Protein AF-A0A399YXQ9-F1 (afdb_monomer_lite)

Sequence (194 aa):
MLLLAIVGVSCTSTPASETRSNGEGDVLAITLITPEGHTNPGPAGQSAYPIEEIMPTEYPEITVVAPSGEIDLAQLTPLPPGTAEREMPEPGRPGASESVELGRLIRAIATDLSAITGLTPDEIAFVSATPVVWPDGGLGCPPAGTSYVELQVEGLLVKMAANNQTYTYHTEGMSRFVNCRDGQPVSSGSVPVP

Foldseek 3Di:
DDDDDDDDDDDDDDDDDDDPPPDDDPPPPPPPPDPPDPPDDDPDDDPDDPPVVVDPPDDPPDDDPDDPDDDPPVVVDPDPDPDPPPPDPPPPDPCPVVVVLVVLLLVVVLVFVCVVPVDDSVQKAWDDKDKDWAQFPCLQQNAPPDDTDRDIAIDIFTWMDHPNDIWTWGDRHSFKIFTDDPSHGPDIDTRDDD

Secondary structure (DSSP, 8-state):
-----------------------------------------PPP-PPPP-GGGGS-S---------------GGGGSPPPP------PPPTT-TTHHHHHHHHHHHHHHHHHHHHHH---GGG-EEEEEEEEEESSTTTT-PPTT-------EEEEEEEEEETTEEEEEEEETTTEEEEEETTEEEEEEEPPP-

Structure (mmCIF, N/CA/C/O backbone):
data_AF-A0A399YXQ9-F1
#
_entry.id   AF-A0A399YXQ9-F1
#
loop_
_atom_site.group_PDB
_atom_site.id
_atom_site.type_symbol
_atom_site.label_atom_id
_atom_site.label_alt_id
_atom_site.label_comp_id
_atom_site.label_asym_id
_atom_site.label_entity_id
_atom_site.label_seq_id
_atom_site.pdbx_PDB_ins_code
_atom_site.Cartn_x
_atom_site.Cartn_y
_atom_site.Cartn_z
_atom_site.occupancy
_atom_site.B_iso_or_equiv
_atom_site.auth_seq_id
_atom_site.auth_comp_id
_atom_site.auth_asym_id
_atom_site.auth_atom_id
_atom_site.pdbx_PDB_model_num
ATOM 1 N N . MET A 1 1 ? -19.118 -1.028 -54.830 1.00 37.44 1 MET A N 1
ATOM 2 C CA . MET A 1 1 ? -18.555 -0.901 -56.193 1.00 37.44 1 MET A CA 1
ATOM 3 C C . MET A 1 1 ? -17.559 0.246 -56.148 1.00 37.44 1 MET A C 1
ATOM 5 O O . MET A 1 1 ? -17.976 1.351 -55.855 1.00 37.44 1 MET A O 1
ATOM 9 N N . LEU A 1 2 ? -16.265 -0.084 -56.054 1.00 36.97 2 LEU A N 1
ATOM 10 C CA . LEU A 1 2 ? -15.276 0.095 -57.137 1.00 36.97 2 LEU A CA 1
ATOM 11 C C . LEU A 1 2 ? -14.890 1.591 -57.246 1.00 36.97 2 LEU A C 1
ATOM 13 O O . LEU A 1 2 ? -15.728 2.399 -57.604 1.00 36.97 2 LEU A O 1
ATOM 17 N N . LEU A 1 3 ? -13.691 2.040 -56.873 1.00 41.06 3 LEU A N 1
ATOM 18 C CA . LEU A 1 3 ? -12.410 1.611 -57.428 1.00 41.06 3 LEU A CA 1
ATOM 19 C C . LEU A 1 3 ? -11.254 1.661 -56.416 1.00 41.06 3 LEU A C 1
ATOM 21 O O . LEU A 1 3 ? -11.109 2.589 -55.626 1.00 41.06 3 LEU A O 1
ATOM 25 N N . LEU A 1 4 ? -10.400 0.653 -56.564 1.00 41.53 4 LEU A N 1
ATOM 26 C CA . LEU A 1 4 ? -9.039 0.527 -56.071 1.00 41.53 4 LEU A CA 1
ATOM 27 C C . LEU A 1 4 ? -8.113 1.376 -56.968 1.00 41.53 4 LEU A C 1
ATOM 29 O O . LEU A 1 4 ? -8.169 1.231 -58.189 1.00 41.53 4 LEU A O 1
ATOM 33 N N . ALA A 1 5 ? -7.245 2.208 -56.392 1.00 48.44 5 ALA A N 1
ATOM 34 C CA . ALA A 1 5 ? -6.099 2.787 -57.095 1.00 48.44 5 ALA A CA 1
ATOM 35 C C . ALA A 1 5 ? -4.868 2.696 -56.188 1.00 48.44 5 ALA A C 1
ATOM 37 O O . ALA A 1 5 ? -4.677 3.483 -55.265 1.00 48.44 5 ALA A O 1
ATOM 38 N N . ILE A 1 6 ? -4.070 1.665 -56.447 1.00 49.12 6 ILE A N 1
ATOM 39 C CA . ILE A 1 6 ? -2.754 1.436 -55.865 1.00 49.12 6 ILE A CA 1
ATOM 40 C C . ILE A 1 6 ? -1.787 2.272 -56.706 1.00 49.12 6 ILE A C 1
ATOM 42 O O . ILE A 1 6 ? -1.595 1.977 -57.884 1.00 49.12 6 ILE A O 1
ATOM 46 N N . VAL A 1 7 ? -1.193 3.313 -56.126 1.00 49.88 7 VAL A N 1
ATOM 47 C CA . VAL A 1 7 ? -0.010 3.968 -56.694 1.00 49.88 7 VAL A CA 1
ATOM 48 C C . VAL A 1 7 ? 1.110 3.780 -55.688 1.00 49.88 7 VAL A C 1
ATOM 50 O O . VAL A 1 7 ? 1.141 4.414 -54.636 1.00 49.88 7 VAL A O 1
ATOM 53 N N . GLY A 1 8 ? 1.992 2.834 -56.002 1.00 43.91 8 GLY A N 1
ATOM 54 C CA . GLY A 1 8 ? 3.257 2.671 -55.311 1.00 43.91 8 GLY A CA 1
ATOM 55 C C . GLY A 1 8 ? 4.152 3.873 -55.587 1.00 43.91 8 GLY A C 1
ATOM 56 O O . GLY A 1 8 ? 4.341 4.261 -56.738 1.00 43.91 8 GLY A O 1
ATOM 57 N N . VAL A 1 9 ? 4.719 4.438 -54.528 1.00 50.25 9 VAL A N 1
ATOM 58 C CA . VAL A 1 9 ? 5.891 5.304 -54.623 1.00 50.25 9 VAL A CA 1
ATOM 59 C C . VAL A 1 9 ? 7.017 4.561 -53.925 1.00 50.25 9 VAL A C 1
ATOM 61 O O . VAL A 1 9 ? 7.047 4.420 -52.704 1.00 50.25 9 VAL A O 1
ATOM 64 N N . SER A 1 10 ? 7.880 3.986 -54.753 1.00 42.53 10 SER A N 1
ATOM 65 C CA . SER A 1 10 ? 9.129 3.358 -54.358 1.00 42.53 10 SER A CA 1
ATOM 66 C C . SER A 1 10 ? 10.129 4.398 -53.846 1.00 42.53 10 SER A C 1
ATOM 68 O O . SER A 1 10 ? 10.092 5.568 -54.218 1.00 42.53 10 SER A O 1
ATOM 70 N N . CYS A 1 11 ? 11.019 3.912 -52.986 1.00 41.66 11 CYS A N 1
ATOM 71 C CA . CYS A 1 11 ? 12.124 4.574 -52.309 1.00 41.66 11 CYS A CA 1
ATOM 72 C C . CYS A 1 11 ? 12.863 5.653 -53.116 1.00 41.66 11 CYS A C 1
ATOM 74 O O . CYS A 1 11 ? 13.330 5.392 -54.221 1.00 41.66 11 CYS A O 1
ATOM 76 N N . THR A 1 12 ? 13.165 6.776 -52.464 1.00 42.00 12 THR A N 1
ATOM 77 C CA . THR A 1 12 ? 14.423 7.499 -52.692 1.00 42.00 12 THR A CA 1
ATOM 78 C C . THR A 1 12 ? 15.036 7.849 -51.341 1.00 42.00 12 THR A C 1
ATOM 80 O O . THR A 1 12 ? 14.794 8.912 -50.775 1.00 42.00 12 THR A O 1
ATOM 83 N N . SER A 1 13 ? 15.805 6.907 -50.797 1.00 42.34 13 SER A N 1
ATOM 84 C CA . SER A 1 13 ? 16.838 7.192 -49.806 1.00 42.34 13 SER A CA 1
ATOM 85 C C . SER A 1 13 ? 17.859 8.125 -50.450 1.00 42.34 13 SER A C 1
ATOM 87 O O . SER A 1 13 ? 18.507 7.734 -51.418 1.00 42.34 13 SER A O 1
ATOM 89 N N . THR A 1 14 ? 17.984 9.345 -49.943 1.00 47.25 14 THR A N 1
ATOM 90 C CA . THR A 1 14 ? 19.045 10.284 -50.318 1.00 47.25 14 THR A CA 1
ATOM 91 C C . THR A 1 14 ? 20.387 9.794 -49.760 1.00 47.25 14 THR A C 1
ATOM 93 O O . THR A 1 14 ? 20.494 9.660 -48.541 1.00 47.25 14 THR A O 1
ATOM 96 N N . PRO A 1 15 ? 21.427 9.566 -50.584 1.00 48.62 15 PRO A N 1
ATOM 97 C CA . PRO A 1 15 ? 22.799 9.423 -50.118 1.00 48.62 15 PRO A CA 1
ATOM 98 C C . PRO A 1 15 ? 23.599 10.686 -50.477 1.00 48.62 15 PRO A C 1
ATOM 100 O O . PRO A 1 15 ? 23.861 10.954 -51.646 1.00 48.62 15 PRO A O 1
ATOM 103 N N . ALA A 1 16 ? 23.970 11.477 -49.473 1.00 39.91 16 ALA A N 1
ATOM 104 C CA . ALA A 1 16 ? 24.943 12.570 -49.571 1.00 39.91 16 ALA A CA 1
ATOM 105 C C . ALA A 1 16 ? 25.357 12.932 -48.131 1.00 39.91 16 ALA A C 1
ATOM 107 O O . ALA A 1 16 ? 24.486 13.163 -47.303 1.00 39.91 16 ALA A O 1
ATOM 108 N N . SER A 1 17 ? 26.615 12.947 -47.703 1.00 37.00 17 SER A N 1
ATOM 109 C CA . SER A 1 17 ? 27.880 12.902 -48.422 1.00 37.00 17 SER A CA 1
ATOM 110 C C . SER A 1 17 ? 28.921 12.186 -47.567 1.00 37.00 17 SER A C 1
ATOM 112 O O . SER A 1 17 ? 28.941 12.317 -46.344 1.00 37.00 17 SER A O 1
ATOM 114 N N . GLU A 1 18 ? 29.813 11.467 -48.240 1.00 37.59 18 GLU A N 1
ATOM 115 C CA . GLU A 1 18 ? 31.127 11.110 -47.725 1.00 37.59 18 GLU A CA 1
ATOM 116 C C . GLU A 1 18 ? 31.860 12.358 -47.219 1.00 37.59 18 GLU A C 1
ATOM 118 O O . GLU A 1 18 ? 32.145 13.278 -47.983 1.00 37.59 18 GLU A O 1
ATOM 123 N N . THR A 1 19 ? 32.277 12.323 -45.958 1.00 34.66 19 THR A N 1
ATOM 124 C CA . THR A 1 19 ? 33.559 12.906 -45.571 1.00 34.66 19 THR A CA 1
ATOM 125 C C . THR A 1 19 ? 34.388 11.784 -44.977 1.00 34.66 19 THR A C 1
ATOM 127 O O . THR A 1 19 ? 34.320 11.461 -43.793 1.00 34.66 19 THR A O 1
ATOM 130 N N . ARG A 1 20 ? 35.160 11.142 -45.852 1.00 43.03 20 ARG A N 1
ATOM 131 C CA . ARG A 1 20 ? 36.245 10.239 -45.488 1.00 43.03 20 ARG A CA 1
ATOM 132 C C . ARG A 1 20 ? 37.361 11.088 -44.877 1.00 43.03 20 ARG A C 1
ATOM 134 O O . ARG A 1 20 ? 38.247 11.548 -45.587 1.00 43.03 20 ARG A O 1
ATOM 141 N N . SER A 1 21 ? 37.292 11.338 -43.572 1.00 39.53 21 SER A N 1
ATOM 142 C CA . SER A 1 21 ? 38.431 11.871 -42.826 1.00 39.53 21 SER A CA 1
ATOM 143 C C . SER A 1 21 ? 39.306 10.696 -42.406 1.00 39.53 21 SER A C 1
ATOM 145 O O . SER A 1 21 ? 39.105 10.091 -41.356 1.00 39.53 21 SER A O 1
ATOM 147 N N . ASN A 1 22 ? 40.251 10.333 -43.275 1.00 48.50 22 ASN A N 1
ATOM 148 C CA . ASN A 1 22 ? 41.449 9.624 -42.841 1.00 48.50 22 ASN A CA 1
ATOM 149 C C . ASN A 1 22 ? 42.277 10.632 -42.035 1.00 48.50 22 ASN A C 1
ATOM 151 O O . ASN A 1 22 ? 43.064 11.386 -42.602 1.00 48.50 22 ASN A O 1
ATOM 155 N N . GLY A 1 23 ? 42.028 10.683 -40.733 1.00 43.62 23 GLY A N 1
ATOM 156 C CA . GLY A 1 23 ? 42.832 11.411 -39.767 1.00 43.62 23 GLY A CA 1
ATOM 157 C C . GLY A 1 23 ? 43.304 10.412 -38.733 1.00 43.62 23 GLY A C 1
ATOM 158 O O . GLY A 1 23 ? 42.515 9.994 -37.893 1.00 43.62 23 GLY A O 1
ATOM 159 N N . GLU A 1 24 ? 44.545 9.970 -38.922 1.00 46.78 24 GLU A N 1
ATOM 160 C CA . GLU A 1 24 ? 45.518 9.564 -37.910 1.00 46.78 24 GLU A CA 1
ATOM 161 C C . GLU A 1 24 ? 44.966 9.547 -36.478 1.00 46.78 24 GLU A C 1
ATOM 163 O O . GLU A 1 24 ? 44.510 10.571 -35.969 1.00 46.78 24 GLU A O 1
ATOM 168 N N . GLY A 1 25 ? 45.011 8.379 -35.836 1.00 48.47 25 GLY A N 1
ATOM 169 C CA . GLY A 1 25 ? 44.585 8.211 -34.456 1.00 48.47 25 GLY A CA 1
ATOM 170 C C . GLY A 1 25 ? 45.313 9.182 -33.535 1.00 48.47 25 GLY A C 1
ATOM 171 O O . GLY A 1 25 ? 46.437 8.918 -33.117 1.00 48.47 25 GLY A O 1
ATOM 172 N N . ASP A 1 26 ? 44.641 10.270 -33.179 1.00 52.78 26 ASP A N 1
ATOM 173 C CA . ASP A 1 26 ? 45.034 11.101 -32.055 1.00 52.78 26 ASP A CA 1
ATOM 174 C C . ASP A 1 26 ? 44.499 10.401 -30.807 1.00 52.78 26 ASP A C 1
ATOM 176 O O . ASP A 1 26 ? 43.409 10.657 -30.289 1.00 52.78 26 ASP A O 1
ATOM 180 N N . VAL A 1 27 ? 45.237 9.364 -30.411 1.00 52.41 27 VAL A N 1
ATOM 181 C CA . VAL A 1 27 ? 45.116 8.775 -29.088 1.00 52.41 27 VAL A CA 1
ATOM 182 C C . VAL A 1 27 ? 45.272 9.923 -28.103 1.00 52.41 27 VAL A C 1
ATOM 184 O O . VAL A 1 27 ? 46.349 10.499 -27.977 1.00 52.41 27 VAL A O 1
ATOM 187 N N . LEU A 1 28 ? 44.192 10.271 -27.400 1.00 50.69 28 LEU A N 1
ATOM 188 C CA . LEU A 1 28 ? 44.306 11.050 -26.178 1.00 50.69 28 LEU A CA 1
ATOM 189 C C . LEU A 1 28 ? 45.283 10.279 -25.298 1.00 50.69 28 LEU A C 1
ATOM 191 O O . LEU A 1 28 ? 44.940 9.234 -24.742 1.00 50.69 28 LEU A O 1
ATOM 195 N N . ALA A 1 29 ? 46.527 10.749 -25.251 1.00 48.94 29 ALA A N 1
ATOM 196 C CA . ALA A 1 29 ? 47.528 10.227 -24.355 1.00 48.94 29 ALA A CA 1
ATOM 197 C C . ALA A 1 29 ? 47.002 10.510 -22.951 1.00 48.94 29 ALA A C 1
ATOM 199 O O . ALA A 1 29 ? 47.133 11.613 -22.421 1.00 48.94 29 ALA A O 1
ATOM 200 N N . ILE A 1 30 ? 46.335 9.517 -22.368 1.00 50.19 30 ILE A N 1
ATOM 201 C CA . ILE A 1 30 ? 46.078 9.483 -20.941 1.00 50.19 30 ILE A CA 1
ATOM 202 C C . ILE A 1 30 ? 47.467 9.359 -20.329 1.00 50.19 30 ILE A C 1
ATOM 204 O O . ILE A 1 30 ? 48.026 8.267 -20.228 1.00 50.19 30 ILE A O 1
ATOM 208 N N . THR A 1 31 ? 48.065 10.496 -19.987 1.00 56.19 31 THR A N 1
ATOM 209 C CA . THR A 1 31 ? 49.228 10.521 -19.115 1.00 56.19 31 THR A CA 1
ATOM 210 C C . THR A 1 31 ? 48.792 9.839 -17.830 1.00 56.19 31 THR A C 1
ATOM 212 O O . THR A 1 31 ? 47.956 10.363 -17.094 1.00 56.19 31 THR A O 1
ATOM 215 N N . LEU A 1 32 ? 49.319 8.639 -17.590 1.00 47.12 32 LEU A N 1
ATOM 216 C CA . LEU A 1 32 ? 49.215 7.972 -16.304 1.00 47.12 32 LEU A CA 1
ATOM 217 C C . LEU A 1 32 ? 49.935 8.863 -15.295 1.00 47.12 32 LEU A C 1
ATOM 219 O O . LEU A 1 32 ? 51.157 8.836 -15.175 1.00 47.12 32 LEU A O 1
ATOM 223 N N . ILE A 1 33 ? 49.168 9.703 -14.611 1.00 57.62 33 ILE A N 1
ATOM 224 C CA . ILE A 1 33 ? 49.639 10.405 -13.430 1.00 57.62 33 ILE A CA 1
ATOM 225 C C . ILE A 1 33 ? 49.735 9.324 -12.359 1.00 57.62 33 ILE A C 1
ATOM 227 O O . ILE A 1 33 ? 48.719 8.872 -11.831 1.00 57.62 33 ILE A O 1
ATOM 231 N N . THR A 1 34 ? 50.942 8.836 -12.090 1.00 58.06 34 THR A N 1
ATOM 232 C CA . THR A 1 34 ? 51.189 8.027 -10.900 1.00 58.06 34 THR A CA 1
ATOM 233 C C . THR A 1 34 ? 50.796 8.900 -9.708 1.00 58.06 34 THR A C 1
ATOM 235 O O . THR A 1 34 ? 51.354 9.993 -9.585 1.00 58.06 34 THR A O 1
ATOM 238 N N . PRO A 1 35 ? 49.841 8.505 -8.848 1.00 57.88 35 PRO A N 1
ATOM 239 C CA . PRO A 1 35 ? 49.658 9.224 -7.602 1.00 57.88 35 PRO A CA 1
ATOM 240 C C . PRO A 1 35 ? 50.969 9.077 -6.833 1.00 57.88 35 PRO A C 1
ATOM 242 O O . PRO A 1 35 ? 51.366 7.962 -6.484 1.00 57.88 35 PRO A O 1
ATOM 245 N N . GLU A 1 36 ? 51.682 10.184 -6.632 1.00 58.84 36 GLU A N 1
ATOM 246 C CA . GLU A 1 36 ? 52.813 10.188 -5.717 1.00 58.84 36 GLU A CA 1
ATOM 247 C C . GLU A 1 36 ? 52.275 9.721 -4.366 1.00 58.84 36 GLU A C 1
ATOM 249 O O . GLU A 1 36 ? 51.310 10.275 -3.833 1.00 58.84 36 GLU A O 1
ATOM 254 N N . GLY A 1 37 ? 52.819 8.609 -3.873 1.00 49.47 37 GLY A N 1
ATOM 255 C CA . GLY A 1 37 ? 52.375 8.004 -2.632 1.00 49.47 37 GLY A CA 1
ATOM 256 C C . GLY A 1 37 ? 52.545 9.007 -1.503 1.00 49.47 37 GLY A C 1
ATOM 257 O O . GLY A 1 37 ? 53.655 9.225 -1.025 1.00 49.47 37 GLY A O 1
ATOM 258 N N . HIS A 1 38 ? 51.447 9.611 -1.060 1.00 61.22 38 HIS A N 1
ATOM 259 C CA . HIS A 1 38 ? 51.432 10.360 0.182 1.00 61.22 38 HIS A CA 1
ATOM 260 C C . HIS A 1 38 ? 51.620 9.349 1.311 1.00 61.22 38 HIS A C 1
ATOM 262 O O . HIS A 1 38 ? 50.673 8.705 1.761 1.00 61.22 38 HIS A O 1
ATOM 268 N N . THR A 1 39 ? 52.864 9.163 1.753 1.00 64.75 39 THR A N 1
ATOM 269 C CA . THR A 1 39 ? 53.136 8.440 2.990 1.00 64.75 39 THR A CA 1
ATOM 270 C C . THR A 1 39 ? 52.515 9.250 4.112 1.00 64.75 39 THR A C 1
ATOM 272 O O . THR A 1 39 ? 52.984 10.343 4.423 1.00 64.75 39 THR A O 1
ATOM 275 N N . ASN A 1 40 ? 51.432 8.742 4.685 1.00 60.47 40 ASN A N 1
ATOM 276 C CA . ASN A 1 40 ? 50.846 9.318 5.879 1.00 60.47 40 ASN A CA 1
ATOM 277 C C . ASN A 1 40 ? 51.787 8.964 7.044 1.00 60.47 40 ASN A C 1
ATOM 279 O O . ASN A 1 40 ? 51.927 7.773 7.341 1.00 60.47 40 ASN A O 1
ATOM 283 N N . PRO A 1 41 ? 52.509 9.920 7.657 1.00 61.22 41 PRO A N 1
ATOM 284 C CA . PRO A 1 41 ? 53.354 9.585 8.788 1.00 61.22 41 PRO A CA 1
ATOM 285 C C . PRO A 1 41 ? 52.432 9.160 9.931 1.00 61.22 41 PRO A C 1
ATOM 287 O O . PRO A 1 41 ? 51.621 9.947 10.418 1.00 61.22 41 PRO A O 1
ATOM 290 N N . GLY A 1 42 ? 52.527 7.893 10.339 1.00 56.25 42 GLY A N 1
ATOM 291 C CA . GLY A 1 42 ? 51.887 7.444 11.571 1.00 56.25 42 GLY A CA 1
ATOM 292 C C . GLY A 1 42 ? 52.374 8.308 12.741 1.00 56.25 42 GLY A C 1
ATOM 293 O O . GLY A 1 42 ? 53.523 8.764 12.711 1.00 56.25 42 GLY A O 1
ATOM 294 N N . PRO A 1 43 ? 51.538 8.570 13.760 1.00 60.28 43 PRO A N 1
ATOM 295 C CA . PRO A 1 43 ? 51.982 9.330 14.919 1.00 60.28 43 PRO A CA 1
ATOM 296 C C . PRO A 1 43 ? 53.219 8.649 15.510 1.00 60.28 43 PRO A C 1
ATOM 298 O O . PRO A 1 43 ? 53.220 7.438 15.741 1.00 60.28 43 PRO A O 1
ATOM 301 N N . ALA A 1 44 ? 54.286 9.429 15.706 1.00 58.38 44 ALA A N 1
ATOM 302 C CA . ALA A 1 44 ? 55.507 8.955 16.338 1.00 58.38 44 ALA A CA 1
ATOM 303 C C . ALA A 1 44 ? 55.138 8.291 17.670 1.00 58.38 44 ALA A C 1
ATOM 305 O O . ALA A 1 44 ? 54.471 8.910 18.501 1.00 58.38 44 ALA A O 1
ATOM 306 N N . GLY A 1 45 ? 55.525 7.022 17.831 1.00 52.72 45 GLY A N 1
ATOM 307 C CA . GLY A 1 45 ? 55.239 6.239 19.025 1.00 52.72 45 GLY A CA 1
ATOM 308 C C . GLY A 1 45 ? 55.715 6.988 20.262 1.00 52.72 45 GLY A C 1
ATOM 309 O O . GLY A 1 45 ? 56.915 7.125 20.491 1.00 52.72 45 GLY A O 1
ATOM 310 N N . GLN A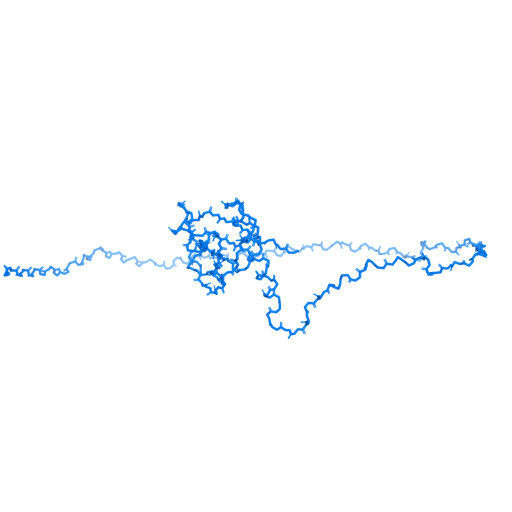 1 46 ? 54.771 7.505 21.041 1.00 57.88 46 GLN A N 1
ATOM 311 C CA . GLN A 1 46 ? 55.075 8.045 22.353 1.00 57.88 46 GLN A CA 1
ATOM 312 C C . GLN A 1 46 ? 55.422 6.852 23.243 1.00 57.88 46 GLN A C 1
ATOM 314 O O . GLN A 1 46 ? 54.631 5.918 23.372 1.00 57.88 46 GLN A O 1
ATOM 319 N N . SER A 1 47 ? 56.641 6.862 23.785 1.00 61.44 47 SER A N 1
ATOM 320 C CA . SER A 1 47 ? 57.132 5.860 24.729 1.00 61.44 47 SER A CA 1
ATOM 321 C C . SER A 1 47 ? 56.107 5.674 25.844 1.00 61.44 47 SER A C 1
ATOM 323 O O . SER A 1 47 ? 55.784 6.632 26.544 1.00 61.44 47 SER A O 1
ATOM 325 N N . ALA A 1 48 ? 55.596 4.454 25.999 1.00 62.41 48 ALA A N 1
ATOM 326 C CA . ALA A 1 48 ? 54.743 4.097 27.120 1.00 62.41 48 ALA A CA 1
ATOM 327 C C . ALA A 1 48 ? 55.482 4.422 28.428 1.00 62.41 48 ALA A C 1
ATOM 329 O O . ALA A 1 48 ? 56.596 3.943 28.647 1.00 62.41 48 ALA A O 1
ATOM 330 N N . TYR A 1 49 ? 54.890 5.263 29.273 1.00 64.50 49 TYR A N 1
ATOM 331 C CA . TYR A 1 49 ? 55.353 5.438 30.647 1.00 64.50 49 TYR A CA 1
ATOM 332 C C . TYR A 1 49 ? 55.241 4.083 31.374 1.00 64.50 49 TYR A C 1
ATOM 334 O O . TYR A 1 49 ? 54.241 3.384 31.170 1.00 64.50 49 TYR A O 1
ATOM 342 N N . PRO A 1 50 ? 56.221 3.669 32.197 1.00 64.62 50 PRO A N 1
ATOM 343 C CA . PRO A 1 50 ? 56.094 2.441 32.971 1.00 64.62 50 PRO A CA 1
ATOM 344 C C . PRO A 1 50 ? 54.944 2.588 33.981 1.00 64.62 50 PRO A C 1
ATOM 346 O O . PRO A 1 50 ? 54.996 3.394 34.904 1.00 64.62 50 PRO A O 1
ATOM 349 N N . ILE A 1 51 ? 53.886 1.795 33.791 1.00 60.25 51 ILE A N 1
ATOM 350 C CA . ILE A 1 51 ? 52.650 1.801 34.603 1.00 60.25 51 ILE A CA 1
ATOM 351 C C . ILE A 1 51 ? 52.920 1.336 36.052 1.00 60.25 51 ILE A C 1
ATOM 353 O O . ILE A 1 51 ? 52.089 1.505 36.939 1.00 60.25 51 ILE A O 1
ATOM 357 N N . GLU A 1 52 ? 54.101 0.774 36.318 1.00 60.66 52 GLU A N 1
ATOM 358 C CA . GLU A 1 52 ? 54.519 0.341 37.654 1.00 60.66 52 GLU A CA 1
ATOM 359 C C . GLU A 1 52 ? 54.767 1.518 38.617 1.00 60.66 52 GLU A C 1
ATOM 361 O O . GLU A 1 52 ? 54.677 1.333 39.826 1.00 60.66 52 GLU A O 1
ATOM 366 N N . GLU A 1 53 ? 55.006 2.736 38.112 1.00 59.09 53 GLU A N 1
ATOM 367 C CA . GLU A 1 53 ? 55.342 3.909 38.941 1.00 59.09 53 GLU A CA 1
ATOM 368 C C . GLU A 1 53 ? 54.109 4.688 39.451 1.00 59.09 53 GLU A C 1
ATOM 370 O O . GLU A 1 53 ? 54.233 5.607 40.256 1.00 59.09 53 GLU A O 1
ATOM 375 N N . ILE A 1 54 ? 52.900 4.317 39.011 1.00 65.06 54 ILE A N 1
ATOM 376 C CA . ILE A 1 54 ? 51.643 5.036 39.317 1.00 65.06 54 ILE A CA 1
ATOM 377 C C . ILE A 1 54 ? 50.730 4.290 40.302 1.00 65.06 54 ILE A C 1
ATOM 379 O O . ILE A 1 54 ? 49.655 4.783 40.647 1.00 65.06 54 ILE A O 1
ATOM 383 N N . MET A 1 55 ? 51.138 3.107 40.762 1.00 69.19 55 MET A N 1
ATOM 384 C CA . MET A 1 55 ? 50.360 2.288 41.693 1.00 69.19 55 MET A CA 1
ATOM 385 C C . MET A 1 55 ? 50.687 2.695 43.141 1.00 69.19 55 MET A C 1
ATOM 387 O O . MET A 1 55 ? 51.854 2.626 43.532 1.00 69.19 55 MET A O 1
ATOM 391 N N . PRO A 1 56 ? 49.705 3.082 43.976 1.00 69.69 56 PRO A N 1
ATOM 392 C CA . PRO A 1 56 ? 49.944 3.296 45.399 1.00 69.69 56 PRO A CA 1
ATOM 393 C C . PRO A 1 56 ? 50.413 1.986 46.043 1.00 69.69 56 PRO A C 1
ATOM 395 O O . PRO A 1 56 ? 49.734 0.965 45.947 1.00 69.69 56 PRO A O 1
ATOM 398 N N . THR A 1 57 ? 51.572 2.000 46.702 1.00 67.00 57 THR A N 1
ATOM 399 C CA . THR A 1 57 ? 52.108 0.824 47.411 1.00 67.00 57 THR A CA 1
ATOM 400 C C . THR A 1 57 ? 51.442 0.582 48.765 1.00 67.00 57 THR A C 1
ATOM 402 O O . THR A 1 57 ? 51.710 -0.429 49.406 1.00 67.00 57 THR A O 1
ATOM 405 N N . GLU A 1 58 ? 50.575 1.494 49.206 1.00 71.88 58 GLU A N 1
ATOM 406 C CA . GLU A 1 58 ? 49.927 1.449 50.510 1.00 71.88 58 GLU A CA 1
ATOM 407 C C . GLU A 1 58 ? 48.429 1.725 50.348 1.00 71.88 58 GLU A C 1
ATOM 409 O O . GLU A 1 58 ? 48.019 2.777 49.855 1.00 71.88 58 GLU A O 1
ATOM 414 N N . TYR A 1 59 ? 47.612 0.746 50.733 1.00 73.50 59 TYR A N 1
ATOM 415 C CA . TYR A 1 59 ? 46.160 0.871 50.787 1.00 73.50 59 TYR A CA 1
ATOM 416 C C . TYR A 1 59 ? 45.759 1.033 52.254 1.00 73.50 59 TYR A C 1
ATOM 418 O O . TYR A 1 59 ? 46.236 0.255 53.083 1.00 73.50 59 TYR A O 1
ATOM 426 N N . PRO A 1 60 ? 44.891 1.996 52.612 1.00 73.81 60 PRO A N 1
ATOM 427 C CA . PRO A 1 60 ? 44.386 2.069 53.975 1.00 73.81 60 PRO A CA 1
ATOM 428 C C . PRO A 1 60 ? 43.603 0.788 54.286 1.00 73.81 60 PRO A C 1
ATOM 430 O O . PRO A 1 60 ? 42.746 0.378 53.500 1.00 73.81 60 PRO A O 1
ATOM 433 N N . GLU A 1 61 ? 43.883 0.154 55.426 1.00 70.62 61 GLU A N 1
ATOM 434 C CA . GLU A 1 61 ? 43.091 -0.983 55.897 1.00 70.62 61 GLU A CA 1
ATOM 435 C C . GLU A 1 61 ? 41.657 -0.516 56.176 1.00 70.62 61 GLU A C 1
ATOM 437 O O . GLU A 1 61 ? 41.362 0.134 57.181 1.00 70.62 61 GLU A O 1
ATOM 442 N N . ILE A 1 62 ? 40.742 -0.829 55.258 1.00 68.81 62 ILE A N 1
ATOM 443 C CA . ILE A 1 62 ? 39.316 -0.582 55.453 1.00 68.81 62 ILE A CA 1
ATOM 444 C C . ILE A 1 62 ? 38.798 -1.621 56.447 1.00 68.81 62 ILE A C 1
ATOM 446 O O . ILE A 1 62 ? 38.727 -2.813 56.150 1.00 68.81 62 ILE A O 1
ATOM 450 N N . THR A 1 63 ? 38.390 -1.165 57.629 1.00 68.12 63 THR A N 1
ATOM 451 C CA . THR A 1 63 ? 37.681 -2.000 58.601 1.00 68.12 63 THR A CA 1
ATOM 452 C C . THR A 1 63 ? 36.220 -2.106 58.170 1.00 68.12 63 THR A C 1
ATOM 454 O O . THR A 1 63 ? 35.427 -1.182 58.352 1.00 68.12 63 THR A O 1
ATOM 457 N N . VAL A 1 64 ? 35.857 -3.225 57.541 1.00 68.31 64 VAL A N 1
ATOM 458 C CA . VAL A 1 64 ? 34.482 -3.466 57.088 1.00 68.31 64 VAL A CA 1
ATOM 459 C C . VAL A 1 64 ? 33.622 -3.851 58.292 1.00 68.31 64 VAL A C 1
ATOM 461 O O . VAL A 1 64 ? 33.702 -4.971 58.794 1.00 68.31 64 VAL A O 1
ATOM 464 N N . VAL A 1 65 ? 32.783 -2.927 58.763 1.00 70.25 65 VAL A N 1
ATOM 465 C CA . VAL A 1 65 ? 31.710 -3.248 59.713 1.00 70.25 65 VAL A CA 1
ATOM 466 C C . VAL A 1 65 ? 30.537 -3.792 58.900 1.00 70.25 65 VAL A C 1
ATOM 468 O O . VAL A 1 65 ? 29.850 -3.035 58.217 1.00 70.25 65 VAL A O 1
ATOM 471 N N . ALA A 1 66 ? 30.337 -5.111 58.913 1.00 70.94 66 ALA A N 1
ATOM 472 C CA . ALA A 1 66 ? 29.220 -5.725 58.201 1.00 70.94 66 ALA A CA 1
ATOM 473 C C . ALA A 1 66 ? 27.883 -5.305 58.849 1.00 70.94 66 ALA A C 1
ATOM 475 O O . ALA A 1 66 ? 27.745 -5.430 60.070 1.00 70.94 66 ALA A O 1
ATOM 476 N N . PRO A 1 67 ? 26.890 -4.820 58.080 1.00 67.38 67 PRO A N 1
ATOM 477 C CA . PRO A 1 67 ? 25.561 -4.577 58.621 1.00 67.38 67 PRO A CA 1
ATOM 478 C C . PRO A 1 67 ? 24.905 -5.918 58.974 1.00 67.38 67 PRO A C 1
ATOM 480 O O . PRO A 1 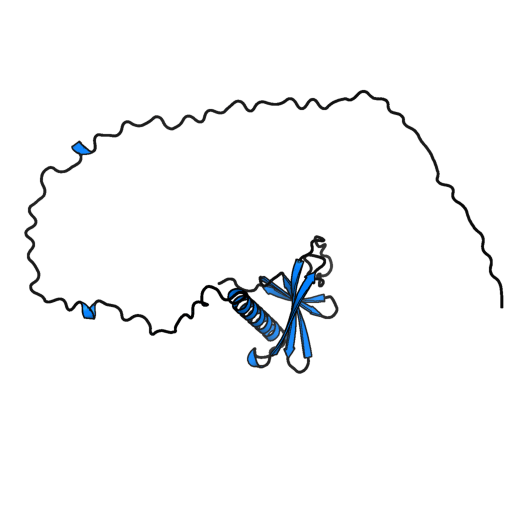67 ? 24.782 -6.800 58.131 1.00 67.38 67 PRO A O 1
ATOM 483 N N . SER A 1 68 ? 24.458 -6.071 60.220 1.00 63.34 68 SER A N 1
ATOM 484 C CA . SER A 1 68 ? 23.881 -7.310 60.772 1.00 63.34 68 SER A CA 1
ATOM 485 C C . SER A 1 68 ? 22.460 -7.635 60.276 1.00 63.34 68 SER A C 1
ATOM 487 O O . SER A 1 68 ? 21.724 -8.348 60.955 1.00 63.34 68 SER A O 1
ATOM 489 N N . GLY A 1 69 ? 22.031 -7.061 59.151 1.00 71.94 69 GLY A N 1
ATOM 490 C CA . GLY A 1 69 ? 20.682 -7.224 58.613 1.00 71.94 69 GLY A CA 1
ATOM 491 C C . GLY A 1 69 ? 20.618 -8.339 57.573 1.00 71.94 69 GLY A C 1
ATOM 492 O O . GLY A 1 69 ? 21.410 -8.353 56.635 1.00 71.94 69 GLY A O 1
ATOM 493 N N . GLU A 1 70 ? 19.658 -9.250 57.718 1.00 72.00 70 GLU A N 1
ATOM 494 C CA . GLU A 1 70 ? 19.335 -10.250 56.698 1.00 72.00 70 GLU A CA 1
ATOM 495 C C . GLU A 1 70 ? 18.601 -9.557 55.540 1.00 72.00 70 GLU A C 1
ATOM 497 O O . GLU A 1 70 ? 17.483 -9.067 55.703 1.00 72.00 70 GLU A O 1
ATOM 502 N N . ILE A 1 71 ? 19.261 -9.436 54.385 1.00 73.00 71 ILE A N 1
ATOM 503 C CA . ILE A 1 71 ? 18.644 -8.880 53.177 1.00 73.00 71 ILE A CA 1
ATOM 504 C C . ILE A 1 71 ? 17.871 -10.002 52.488 1.00 73.00 71 ILE A C 1
ATOM 506 O O . ILE A 1 71 ? 18.470 -10.924 51.937 1.00 73.00 71 ILE A O 1
ATOM 510 N N . ASP A 1 72 ? 16.542 -9.901 52.495 1.00 73.19 72 ASP A N 1
ATOM 511 C CA . ASP A 1 72 ? 15.678 -10.785 51.717 1.00 73.19 72 ASP A CA 1
ATOM 512 C C . ASP A 1 72 ? 15.835 -10.480 50.218 1.00 73.19 72 ASP A C 1
ATOM 514 O O . ASP A 1 72 ? 15.271 -9.527 49.673 1.00 73.19 72 ASP A O 1
ATOM 518 N N . LEU A 1 73 ? 16.638 -11.308 49.550 1.00 68.44 73 LEU A N 1
ATOM 519 C CA . LEU A 1 73 ? 16.958 -11.199 48.127 1.00 68.44 73 LEU A CA 1
ATOM 520 C C . LEU A 1 73 ? 15.716 -11.321 47.227 1.00 68.44 73 LEU A C 1
ATOM 522 O O . LEU A 1 73 ? 15.740 -10.844 46.089 1.00 68.44 73 LEU A O 1
ATOM 526 N N . ALA A 1 74 ? 14.619 -11.910 47.717 1.00 74.25 74 ALA A N 1
ATOM 527 C CA . ALA A 1 74 ? 13.387 -12.042 46.945 1.00 74.25 74 ALA A CA 1
ATOM 528 C C . ALA A 1 74 ? 12.681 -10.691 46.732 1.00 74.25 74 ALA A C 1
ATOM 530 O O . ALA A 1 74 ? 12.002 -10.506 45.725 1.00 74.25 74 ALA A O 1
ATOM 531 N N . GLN A 1 75 ? 12.878 -9.727 47.635 1.00 69.94 75 GLN A N 1
ATOM 532 C CA . GLN A 1 75 ? 12.255 -8.395 47.579 1.00 69.94 75 GLN A CA 1
ATOM 533 C C . GLN A 1 75 ? 12.958 -7.440 46.602 1.00 69.94 75 GLN A C 1
ATOM 535 O O . GLN A 1 75 ? 12.408 -6.403 46.238 1.00 69.94 75 GLN A O 1
ATOM 540 N N . LEU A 1 76 ? 14.181 -7.769 46.180 1.00 71.75 76 LEU A N 1
ATOM 541 C CA . LEU A 1 76 ? 14.986 -6.932 45.286 1.00 71.75 76 LEU A CA 1
ATOM 542 C C . LEU A 1 76 ? 14.828 -7.305 43.811 1.00 71.75 76 LEU A C 1
ATOM 544 O O . LEU A 1 76 ? 15.394 -6.632 42.953 1.00 71.75 76 LEU A O 1
ATOM 548 N N . THR A 1 77 ? 14.073 -8.361 43.510 1.00 76.88 77 THR A N 1
ATOM 549 C CA . THR A 1 77 ? 13.826 -8.790 42.133 1.00 76.88 77 THR A CA 1
ATOM 550 C C . THR A 1 77 ? 12.555 -8.106 41.625 1.00 76.88 77 THR A C 1
ATOM 552 O O . THR A 1 77 ? 11.469 -8.432 42.109 1.00 76.88 77 THR A O 1
ATOM 555 N N . PRO A 1 78 ? 12.629 -7.169 40.658 1.00 67.50 78 PRO A N 1
ATOM 556 C CA . PRO A 1 78 ? 11.431 -6.643 40.020 1.00 67.50 78 PRO A CA 1
ATOM 557 C C . PRO A 1 78 ? 10.684 -7.800 39.356 1.00 67.50 78 PRO A C 1
ATOM 559 O O . PRO A 1 78 ? 11.264 -8.538 38.557 1.00 67.50 78 PRO A O 1
ATOM 562 N N . LEU A 1 79 ? 9.403 -7.968 39.687 1.00 70.56 79 LEU A N 1
ATOM 563 C CA . LEU A 1 79 ? 8.542 -8.909 38.978 1.00 70.56 79 LEU A CA 1
ATOM 564 C C . LEU A 1 79 ? 8.506 -8.495 37.496 1.00 70.56 79 LEU A C 1
ATOM 566 O O . LEU A 1 79 ? 8.208 -7.329 37.210 1.00 70.56 79 LEU A O 1
ATOM 570 N N . PRO A 1 80 ? 8.824 -9.398 36.551 1.00 70.06 80 PRO A N 1
ATOM 571 C CA . PRO A 1 80 ? 8.727 -9.081 35.136 1.00 70.06 80 PRO A CA 1
ATOM 572 C C . PRO A 1 80 ? 7.281 -8.671 34.817 1.00 70.06 80 PRO A C 1
ATOM 574 O O . PRO A 1 80 ? 6.350 -9.293 35.343 1.00 70.06 80 PRO A O 1
ATOM 577 N N . PRO A 1 81 ? 7.060 -7.629 33.990 1.00 68.81 81 PRO A N 1
ATOM 578 C CA . PRO A 1 81 ? 5.721 -7.314 33.515 1.00 68.81 81 PRO A CA 1
ATOM 579 C C . PRO A 1 81 ? 5.126 -8.585 32.913 1.00 68.81 81 PRO A C 1
ATOM 581 O O . PRO A 1 81 ? 5.796 -9.272 32.141 1.00 68.81 81 PRO A O 1
ATOM 584 N N . GLY A 1 82 ? 3.909 -8.918 33.353 1.00 61.22 82 GLY A N 1
ATOM 585 C CA . GLY A 1 82 ? 3.247 -10.178 33.041 1.00 61.22 82 GLY A CA 1
ATOM 586 C C . GLY A 1 82 ? 3.364 -10.526 31.563 1.00 61.22 82 GLY A C 1
ATOM 587 O O . GLY A 1 82 ? 3.250 -9.651 30.705 1.00 61.22 82 GLY A O 1
ATOM 588 N N . THR A 1 83 ? 3.621 -11.805 31.308 1.00 55.56 83 THR A N 1
ATOM 589 C CA . THR A 1 83 ? 3.807 -12.436 30.005 1.00 55.56 83 THR A CA 1
ATOM 590 C C . THR A 1 83 ? 2.621 -12.162 29.077 1.00 55.56 83 THR A C 1
ATOM 592 O O . THR A 1 83 ? 1.752 -13.001 28.871 1.00 55.56 83 THR A O 1
ATOM 595 N N . ALA A 1 84 ? 2.578 -10.980 28.467 1.00 57.81 84 ALA A N 1
ATOM 596 C CA . ALA A 1 84 ? 2.168 -10.907 27.082 1.00 57.81 84 ALA A CA 1
ATOM 597 C C . ALA A 1 84 ? 3.290 -11.622 26.334 1.00 57.81 84 ALA A C 1
ATOM 599 O O . ALA A 1 84 ? 4.344 -11.034 26.088 1.00 57.81 84 ALA A O 1
ATOM 600 N N . GLU A 1 85 ? 3.097 -12.925 26.127 1.00 54.28 85 GLU A N 1
ATOM 601 C CA . GLU A 1 85 ? 3.962 -13.784 25.328 1.00 54.28 85 GLU A CA 1
ATOM 602 C C . GLU A 1 85 ? 4.267 -13.014 24.042 1.00 54.28 85 GLU A C 1
ATOM 604 O O . GLU A 1 85 ? 3.401 -12.834 23.183 1.00 54.28 85 GLU A O 1
ATOM 609 N N . ARG A 1 86 ? 5.475 -12.454 23.930 1.00 58.19 86 ARG A N 1
ATOM 610 C CA . ARG A 1 86 ? 5.950 -12.007 22.629 1.00 58.19 86 ARG A CA 1
ATOM 611 C C . ARG A 1 86 ? 6.213 -13.299 21.883 1.00 58.19 86 ARG A C 1
ATOM 613 O O . ARG A 1 86 ? 7.302 -13.849 22.008 1.00 58.19 86 ARG A O 1
ATOM 620 N N . GLU A 1 87 ? 5.195 -13.798 21.184 1.00 62.38 87 GLU A N 1
ATOM 621 C CA . GLU A 1 87 ? 5.345 -14.882 20.221 1.00 62.38 87 GLU A CA 1
ATOM 622 C C . GLU A 1 87 ? 6.364 -14.411 19.182 1.00 62.38 87 GLU A C 1
ATOM 624 O O . GLU A 1 87 ? 6.055 -13.707 18.219 1.00 62.38 87 GLU A O 1
ATOM 629 N N . MET A 1 88 ? 7.631 -14.735 19.426 1.00 57.47 88 MET A N 1
ATOM 630 C CA . MET A 1 88 ? 8.637 -14.710 18.385 1.00 57.47 88 MET A CA 1
ATOM 631 C C . MET A 1 88 ? 8.181 -15.740 17.350 1.00 57.47 88 MET A C 1
ATOM 633 O O . MET A 1 88 ? 7.846 -16.861 17.739 1.00 57.47 88 MET A O 1
ATOM 637 N N . PRO A 1 89 ? 8.131 -15.395 16.052 1.00 63.88 89 PRO A N 1
ATOM 638 C CA . PRO A 1 89 ? 7.801 -16.384 15.039 1.00 63.88 89 PRO A CA 1
ATOM 639 C C . PRO A 1 89 ? 8.785 -17.549 15.167 1.00 63.88 89 PRO A C 1
ATOM 641 O O . PRO A 1 89 ? 9.993 -17.321 15.270 1.00 63.88 89 PRO A O 1
ATOM 644 N N . GLU A 1 90 ? 8.274 -18.783 15.192 1.00 61.81 90 GLU A N 1
ATOM 645 C CA . GLU A 1 90 ? 9.131 -19.964 15.284 1.00 61.81 90 GLU A CA 1
ATOM 646 C C . GLU A 1 90 ? 10.203 -19.920 14.181 1.00 61.81 90 GLU A C 1
ATOM 648 O O . GLU A 1 90 ? 9.868 -19.763 12.995 1.00 61.81 90 GLU A O 1
ATOM 653 N N . PRO A 1 91 ? 11.495 -20.051 14.537 1.00 68.19 91 PRO A N 1
ATOM 654 C CA . PRO A 1 91 ? 12.551 -20.181 13.551 1.00 68.19 91 PRO A CA 1
ATOM 655 C C . PRO A 1 91 ? 12.241 -21.349 12.609 1.00 68.19 91 PRO A C 1
ATOM 657 O O . PRO A 1 91 ? 12.076 -22.483 13.050 1.00 68.19 91 PRO A O 1
ATOM 660 N N . GLY A 1 92 ? 12.180 -21.081 11.303 1.00 59.00 92 GLY A N 1
ATOM 661 C CA . GLY A 1 92 ? 12.069 -22.136 10.292 1.00 59.00 92 GLY A CA 1
ATOM 662 C C . GLY A 1 92 ? 10.688 -22.362 9.677 1.00 59.00 92 GLY A C 1
ATOM 663 O O . GLY A 1 92 ? 10.531 -23.358 8.976 1.00 59.00 92 GLY A O 1
ATOM 664 N N . ARG A 1 93 ? 9.713 -21.456 9.845 1.00 64.75 93 ARG A N 1
ATOM 665 C CA . ARG A 1 93 ? 8.525 -21.411 8.969 1.00 64.75 93 ARG A CA 1
ATOM 666 C C . ARG A 1 93 ? 8.762 -20.436 7.804 1.00 64.75 93 ARG A C 1
ATOM 668 O O . ARG A 1 93 ? 8.680 -19.222 8.019 1.00 64.75 93 ARG A O 1
ATOM 675 N N . PRO A 1 94 ? 9.044 -20.914 6.574 1.00 65.12 94 PRO A N 1
ATOM 676 C CA . PRO A 1 94 ? 9.121 -20.041 5.404 1.00 65.12 94 PRO A CA 1
ATOM 677 C C . PRO A 1 94 ? 7.828 -19.218 5.287 1.00 65.12 94 PRO A C 1
ATOM 679 O O . PRO A 1 94 ? 6.736 -19.776 5.383 1.00 65.12 94 PRO A O 1
ATOM 682 N N . GLY A 1 95 ? 7.950 -17.895 5.153 1.00 68.06 95 GLY A N 1
ATOM 683 C CA . GLY A 1 95 ? 6.811 -16.974 5.016 1.00 68.06 95 GLY A CA 1
ATOM 684 C C . GLY A 1 95 ? 6.247 -16.380 6.317 1.00 68.06 95 GLY A C 1
ATOM 685 O O . GLY A 1 95 ? 5.366 -15.526 6.251 1.00 68.06 95 GLY A O 1
ATOM 686 N N . ALA A 1 96 ? 6.746 -16.751 7.505 1.00 74.00 96 ALA A N 1
ATOM 687 C CA . ALA A 1 96 ? 6.269 -16.137 8.753 1.00 74.00 96 ALA A CA 1
ATOM 688 C C . ALA A 1 96 ? 6.537 -14.616 8.801 1.00 74.00 96 ALA A C 1
ATOM 690 O O . ALA A 1 96 ? 5.624 -13.850 9.102 1.00 74.00 96 ALA A O 1
ATOM 691 N N . SER A 1 97 ? 7.740 -14.163 8.420 1.00 81.38 97 SER A N 1
ATOM 692 C CA . SER A 1 97 ? 8.062 -12.722 8.334 1.00 81.38 97 SER A CA 1
ATOM 693 C C . SER A 1 97 ? 7.184 -11.997 7.314 1.00 81.38 97 SER A C 1
ATOM 695 O O . SER A 1 97 ? 6.628 -10.940 7.604 1.00 81.38 97 SER A O 1
ATOM 697 N N . GLU A 1 98 ? 6.984 -12.619 6.152 1.00 85.56 98 GLU A N 1
ATOM 698 C CA . GLU A 1 98 ? 6.167 -12.072 5.069 1.00 85.56 98 GLU A CA 1
ATOM 699 C C . GLU A 1 98 ? 4.709 -11.881 5.508 1.00 85.56 98 GLU A C 1
ATOM 701 O O . GLU A 1 98 ? 4.106 -10.843 5.246 1.00 85.56 98 GLU A O 1
ATOM 706 N N . SER A 1 99 ? 4.148 -12.832 6.263 1.00 88.56 99 SER A N 1
ATOM 707 C CA . SER A 1 99 ? 2.787 -12.709 6.798 1.00 88.56 99 SER A CA 1
ATOM 708 C C . SER A 1 99 ? 2.634 -11.534 7.777 1.00 88.56 99 SER A C 1
ATOM 710 O O . SER A 1 99 ? 1.622 -10.828 7.757 1.00 88.56 99 SER A O 1
ATOM 712 N N . VAL A 1 100 ? 3.661 -11.264 8.591 1.00 91.75 100 VAL A N 1
ATOM 713 C CA . VAL A 1 100 ? 3.690 -10.127 9.523 1.00 91.75 100 VAL A CA 1
ATOM 714 C C . VAL A 1 100 ? 3.816 -8.803 8.763 1.00 91.75 100 VAL A C 1
ATOM 716 O O . VAL A 1 100 ? 3.144 -7.822 9.095 1.00 91.75 100 VAL A O 1
ATOM 719 N N . GLU A 1 101 ? 4.654 -8.760 7.729 1.00 93.00 101 GLU A N 1
ATOM 720 C CA . GLU A 1 101 ? 4.821 -7.612 6.831 1.00 93.00 101 GLU A CA 1
ATOM 721 C C . GLU A 1 101 ? 3.544 -7.294 6.058 1.00 93.00 101 GLU A C 1
ATOM 723 O O . GLU A 1 101 ? 3.090 -6.148 6.081 1.00 93.00 101 GLU A O 1
ATOM 728 N N . LEU A 1 102 ? 2.901 -8.304 5.473 1.00 95.19 102 LEU A N 1
ATOM 729 C CA . LEU A 1 102 ? 1.620 -8.154 4.793 1.00 95.19 102 LEU A CA 1
ATOM 730 C C . LEU A 1 102 ? 0.544 -7.625 5.749 1.00 95.19 102 LEU A C 1
ATOM 732 O O . LEU A 1 102 ? -0.194 -6.705 5.403 1.00 95.19 102 LEU A O 1
ATOM 736 N N . GLY A 1 103 ? 0.491 -8.135 6.983 1.00 95.75 103 GLY A N 1
ATOM 737 C CA . GLY A 1 103 ? -0.423 -7.624 8.004 1.00 95.75 103 GLY A CA 1
ATOM 738 C C . GLY A 1 103 ? -0.196 -6.142 8.331 1.00 95.75 103 GLY A C 1
ATOM 739 O O . GLY A 1 103 ? -1.160 -5.402 8.534 1.00 95.75 103 GLY A O 1
ATOM 740 N N . ARG A 1 104 ? 1.060 -5.676 8.359 1.00 96.00 104 ARG A N 1
ATOM 741 C CA . ARG A 1 104 ? 1.384 -4.248 8.547 1.00 96.00 104 ARG A CA 1
ATOM 742 C C . ARG A 1 104 ? 0.954 -3.403 7.356 1.00 96.00 104 ARG A C 1
ATOM 744 O O . ARG A 1 104 ? 0.336 -2.361 7.563 1.00 96.00 104 ARG A O 1
ATOM 751 N N . LEU A 1 105 ? 1.228 -3.874 6.142 1.00 97.56 105 LEU A N 1
ATOM 752 C CA . LEU A 1 105 ? 0.803 -3.220 4.909 1.00 97.56 105 LEU A CA 1
ATOM 753 C C . LEU A 1 105 ? -0.724 -3.056 4.865 1.00 97.56 105 LEU A C 1
ATOM 755 O O . LEU A 1 105 ? -1.209 -1.951 4.641 1.00 97.56 105 LEU A O 1
ATOM 759 N N . ILE A 1 106 ? -1.482 -4.120 5.152 1.00 97.69 106 ILE A N 1
ATOM 760 C CA . ILE A 1 106 ? -2.954 -4.085 5.158 1.00 97.69 106 ILE A CA 1
ATOM 761 C C . ILE A 1 106 ? -3.476 -3.077 6.187 1.00 97.69 106 ILE A C 1
ATOM 763 O O . ILE A 1 106 ? -4.377 -2.304 5.871 1.00 97.69 106 ILE A O 1
ATOM 767 N N . ARG A 1 107 ? -2.898 -3.030 7.395 1.00 96.94 107 ARG A N 1
ATOM 768 C CA . ARG A 1 107 ? -3.285 -2.034 8.411 1.00 96.94 107 ARG A CA 1
ATOM 769 C C . ARG A 1 107 ? -2.988 -0.604 7.966 1.00 96.94 107 ARG A C 1
ATOM 771 O O . ARG A 1 107 ? -3.819 0.270 8.178 1.00 96.94 107 ARG A O 1
ATOM 778 N N . ALA A 1 108 ? -1.836 -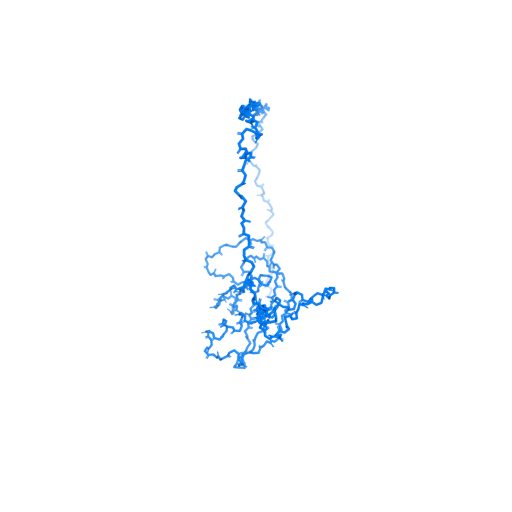0.359 7.343 1.00 97.38 108 ALA A N 1
ATOM 779 C CA . ALA A 1 108 ? -1.492 0.967 6.832 1.00 97.38 108 ALA A CA 1
ATOM 780 C C . ALA A 1 108 ? -2.456 1.413 5.717 1.00 97.38 108 ALA A C 1
ATOM 782 O O . ALA A 1 108 ? -2.937 2.545 5.739 1.00 97.38 108 ALA A O 1
ATOM 783 N N . ILE A 1 109 ? -2.804 0.501 4.804 1.00 98.19 109 ILE A N 1
ATOM 784 C CA . ILE A 1 109 ? -3.798 0.735 3.749 1.00 98.19 109 ILE A CA 1
ATOM 785 C C . ILE A 1 109 ? -5.192 0.985 4.342 1.00 98.19 109 ILE A C 1
ATOM 787 O O . ILE A 1 109 ? -5.886 1.892 3.896 1.00 98.19 109 ILE A O 1
ATOM 791 N N . ALA A 1 110 ? -5.611 0.219 5.353 1.00 97.69 110 ALA A N 1
ATOM 792 C CA . ALA A 1 110 ? -6.899 0.428 6.015 1.00 97.69 110 ALA A CA 1
ATOM 793 C C . ALA A 1 110 ? -6.969 1.805 6.697 1.00 97.69 110 ALA A C 1
ATOM 795 O O . ALA A 1 110 ? -7.981 2.490 6.582 1.00 97.69 110 ALA A O 1
ATOM 796 N N . THR A 1 111 ? -5.882 2.248 7.337 1.00 96.88 111 THR A N 1
ATOM 797 C CA . THR A 1 111 ? -5.781 3.599 7.910 1.00 96.88 111 THR A CA 1
ATOM 798 C C . THR A 1 111 ? -5.889 4.679 6.833 1.00 96.88 111 THR A C 1
ATOM 800 O O . THR A 1 111 ? -6.662 5.621 6.994 1.00 96.88 111 THR A O 1
ATOM 803 N N . ASP A 1 112 ? -5.178 4.540 5.713 1.00 97.44 112 ASP A N 1
ATOM 804 C CA . ASP A 1 112 ? -5.303 5.467 4.581 1.00 97.44 112 ASP A CA 1
ATOM 805 C C . ASP A 1 112 ? -6.743 5.513 4.046 1.00 97.44 112 ASP A C 1
ATOM 807 O O . ASP A 1 112 ? -7.328 6.589 3.916 1.00 97.44 112 ASP A O 1
ATOM 811 N N . LEU A 1 113 ? -7.353 4.343 3.830 1.00 97.56 113 LEU A N 1
ATOM 812 C CA . LEU A 1 113 ? -8.720 4.238 3.333 1.00 97.5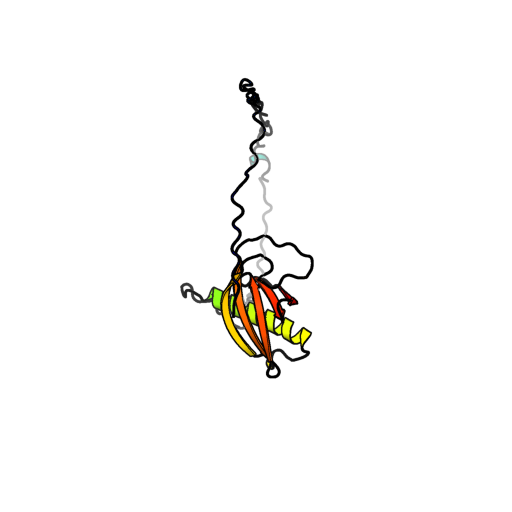6 113 LEU A CA 1
ATOM 813 C C . LEU A 1 113 ? -9.740 4.841 4.315 1.00 97.56 113 LEU A C 1
ATOM 815 O O . LEU A 1 113 ? -10.690 5.503 3.889 1.00 97.56 113 LEU A O 1
ATOM 819 N N . SER A 1 114 ? -9.529 4.672 5.623 1.00 97.50 114 SER A N 1
ATOM 820 C CA . SER A 1 114 ? -10.356 5.288 6.667 1.00 97.50 114 SER A CA 1
ATOM 821 C C . SER A 1 114 ? -10.293 6.816 6.612 1.00 97.50 114 SER A C 1
ATOM 823 O O . SER A 1 114 ? -11.325 7.480 6.686 1.00 97.50 114 SER A O 1
ATOM 825 N N . ALA A 1 115 ? -9.109 7.387 6.366 1.00 96.12 115 ALA A N 1
ATOM 826 C CA . ALA A 1 115 ? -8.921 8.832 6.292 1.00 96.12 115 ALA A CA 1
ATOM 827 C C . ALA A 1 115 ? -9.643 9.457 5.088 1.00 96.12 115 ALA A C 1
ATOM 829 O O . ALA A 1 115 ? -10.192 10.551 5.202 1.00 96.12 115 ALA A O 1
ATOM 830 N N . ILE A 1 116 ? -9.674 8.763 3.945 1.00 94.75 116 ILE A N 1
ATOM 831 C CA . ILE A 1 116 ? -10.325 9.269 2.724 1.00 94.75 116 ILE A CA 1
ATOM 832 C C . ILE A 1 116 ? -11.836 8.999 2.673 1.00 94.75 116 ILE A C 1
ATOM 834 O O . ILE A 1 116 ? -12.559 9.747 2.017 1.00 94.75 116 ILE A O 1
ATOM 838 N N . THR A 1 117 ? -12.328 7.943 3.331 1.00 95.25 117 THR A N 1
ATOM 839 C CA . THR A 1 117 ? -13.762 7.583 3.324 1.00 95.25 117 THR A CA 1
ATOM 840 C C . THR A 1 117 ? -14.524 8.070 4.553 1.00 95.25 117 THR A C 1
ATOM 842 O O . THR A 1 117 ? -15.748 8.176 4.496 1.00 95.25 117 THR A O 1
ATOM 845 N N . GLY A 1 118 ? -13.828 8.357 5.657 1.00 95.56 118 GLY A N 1
ATOM 846 C CA . GLY A 1 118 ? -14.435 8.652 6.956 1.00 95.56 118 GLY A CA 1
ATOM 847 C C . GLY A 1 118 ? -15.003 7.425 7.679 1.00 95.56 118 GLY A C 1
ATOM 848 O O . GLY A 1 118 ? -15.642 7.586 8.716 1.00 95.56 118 GLY A O 1
ATOM 849 N N . LEU A 1 119 ? -14.793 6.220 7.142 1.00 95.88 119 LEU A N 1
ATOM 850 C CA . LEU A 1 119 ? -15.180 4.962 7.778 1.00 95.88 119 LEU A CA 1
ATOM 851 C C . LEU A 1 119 ? -14.219 4.578 8.896 1.00 95.88 119 LEU A C 1
ATOM 853 O O . LEU A 1 119 ? -13.054 4.971 8.898 1.00 95.88 119 LEU A O 1
ATOM 857 N N . THR A 1 120 ? -14.686 3.745 9.817 1.00 94.19 120 THR A N 1
ATOM 858 C CA . THR A 1 120 ? -13.811 3.108 10.801 1.00 94.19 120 THR A CA 1
ATOM 859 C C . THR A 1 120 ? -13.023 1.951 10.165 1.00 94.19 120 THR A C 1
ATOM 861 O O . THR A 1 120 ? -13.502 1.328 9.215 1.00 94.19 120 THR A O 1
ATOM 864 N N . PRO A 1 121 ? -11.820 1.614 10.672 1.00 89.12 121 PRO A N 1
ATOM 865 C CA . PRO A 1 121 ? -11.044 0.481 10.161 1.00 89.12 121 PRO A CA 1
ATOM 866 C C . PRO A 1 121 ? -11.797 -0.857 10.179 1.00 89.12 121 PRO A C 1
ATOM 868 O O . PRO A 1 121 ? -11.545 -1.700 9.325 1.00 89.12 121 PRO A O 1
ATOM 871 N N . ASP A 1 122 ? -12.739 -1.035 11.109 1.00 90.44 122 ASP A N 1
ATOM 872 C CA . ASP A 1 122 ? -13.542 -2.258 11.240 1.00 90.44 122 ASP A CA 1
ATOM 873 C C . ASP A 1 122 ? -14.583 -2.415 10.115 1.00 90.44 122 ASP A C 1
ATOM 875 O O . ASP A 1 122 ? -15.041 -3.520 9.829 1.00 90.44 122 ASP A O 1
ATOM 879 N N . GLU A 1 123 ? -14.940 -1.321 9.437 1.00 94.44 123 GLU A N 1
ATOM 880 C CA . GLU A 1 123 ? -15.840 -1.313 8.275 1.00 94.44 123 GLU A CA 1
ATOM 881 C C . GLU A 1 123 ? -15.097 -1.565 6.950 1.00 94.44 123 GLU A C 1
ATOM 883 O O . GLU A 1 123 ? -15.714 -1.641 5.882 1.00 94.44 123 GLU A O 1
ATOM 888 N N . ILE A 1 124 ? -13.768 -1.695 7.007 1.00 97.62 124 ILE A N 1
ATOM 889 C CA . ILE A 1 124 ? -12.891 -1.898 5.858 1.00 97.62 124 ILE A CA 1
ATOM 890 C C . ILE A 1 124 ? -12.417 -3.353 5.838 1.00 97.62 124 ILE A C 1
ATOM 892 O O . ILE A 1 124 ? -11.675 -3.812 6.703 1.00 97.62 124 ILE A O 1
ATOM 896 N N . ALA A 1 125 ? -12.800 -4.085 4.796 1.00 97.44 125 ALA A N 1
ATOM 897 C CA . ALA A 1 125 ? -12.434 -5.482 4.615 1.00 97.44 125 ALA A CA 1
ATOM 898 C C . ALA A 1 125 ? -11.265 -5.640 3.635 1.00 97.44 125 ALA A C 1
ATOM 900 O O . ALA A 1 125 ? -11.258 -5.075 2.540 1.00 97.44 125 ALA A O 1
ATOM 901 N N . PHE A 1 126 ? -10.292 -6.475 3.991 1.00 97.75 126 PHE A N 1
ATOM 902 C CA . PHE A 1 126 ? -9.290 -6.956 3.044 1.00 97.75 126 PHE A CA 1
ATOM 903 C C . PHE A 1 126 ? -9.913 -7.986 2.093 1.00 97.75 126 PHE A C 1
ATOM 905 O O . PHE A 1 126 ? -10.587 -8.913 2.540 1.00 97.75 126 PHE A O 1
ATOM 912 N N . VAL A 1 127 ? -9.674 -7.839 0.787 1.00 98.19 127 VAL A N 1
ATOM 913 C CA . VAL A 1 127 ? -10.208 -8.749 -0.241 1.00 98.19 127 VAL A CA 1
ATOM 914 C C . VAL A 1 127 ? -9.116 -9.658 -0.793 1.00 98.19 127 VAL A C 1
ATOM 916 O O . VAL A 1 127 ? -9.291 -10.872 -0.850 1.00 98.19 127 VAL A O 1
ATOM 919 N N . SER A 1 128 ? -7.995 -9.086 -1.234 1.00 98.19 128 SER A N 1
ATOM 920 C CA . SER A 1 128 ? -6.904 -9.854 -1.844 1.00 98.19 128 SER A CA 1
ATOM 921 C C . SER A 1 128 ? -5.606 -9.059 -1.898 1.00 98.19 128 SER A C 1
ATOM 923 O O . SER A 1 128 ? -5.645 -7.840 -2.046 1.00 98.19 128 SER A O 1
ATOM 925 N N . ALA A 1 129 ? -4.470 -9.755 -1.913 1.00 97.81 129 ALA A N 1
ATOM 926 C CA . ALA A 1 129 ? -3.166 -9.217 -2.290 1.00 97.81 129 ALA A CA 1
ATOM 927 C C . ALA A 1 129 ? -2.550 -10.157 -3.329 1.00 97.81 129 ALA A C 1
ATOM 929 O O . ALA A 1 129 ? -2.440 -11.356 -3.081 1.00 97.81 129 ALA A O 1
ATOM 930 N N . THR A 1 130 ? -2.210 -9.634 -4.506 1.00 97.88 130 THR A N 1
ATOM 931 C CA . THR A 1 130 ? -1.635 -10.425 -5.607 1.00 97.88 130 THR A CA 1
ATOM 932 C C . THR A 1 130 ? -0.269 -9.865 -5.989 1.00 97.88 130 THR A C 1
ATOM 934 O O . THR A 1 130 ? -0.202 -8.664 -6.238 1.00 97.88 130 THR A O 1
ATOM 937 N N . PRO A 1 131 ? 0.796 -10.680 -6.073 1.00 97.12 131 PRO A N 1
ATOM 938 C CA . PRO A 1 131 ? 2.092 -10.234 -6.579 1.00 97.12 131 PRO A CA 1
ATOM 939 C C . PRO A 1 131 ? 1.993 -9.717 -8.014 1.00 97.12 131 PRO A C 1
ATOM 941 O O . PRO A 1 131 ? 1.409 -10.375 -8.877 1.00 97.12 131 PRO A O 1
ATOM 944 N N . VAL A 1 132 ? 2.556 -8.538 -8.265 1.00 96.94 132 VAL A N 1
ATOM 945 C CA . VAL A 1 132 ? 2.604 -7.886 -9.579 1.00 96.94 132 VAL A CA 1
ATOM 946 C C . VAL A 1 132 ? 3.966 -7.216 -9.754 1.00 96.94 132 VAL A C 1
ATOM 948 O O . VAL A 1 132 ? 4.572 -6.754 -8.790 1.00 96.94 132 VAL A O 1
ATOM 951 N N . VAL A 1 133 ? 4.440 -7.161 -10.998 1.00 96.19 133 VAL A N 1
ATOM 952 C CA . VAL A 1 133 ? 5.615 -6.376 -11.389 1.00 96.19 133 VAL A CA 1
ATOM 953 C C . VAL A 1 133 ? 5.139 -5.164 -12.179 1.00 96.19 133 VAL A C 1
ATOM 955 O O . VAL A 1 133 ? 4.499 -5.304 -13.223 1.00 96.19 133 VAL A O 1
ATOM 958 N N . TRP A 1 134 ? 5.431 -3.975 -11.668 1.00 94.94 134 TRP A N 1
ATOM 959 C CA . TRP A 1 134 ? 5.095 -2.702 -12.292 1.00 94.94 134 TRP A CA 1
ATOM 960 C C . TRP A 1 134 ? 6.154 -2.305 -13.325 1.00 94.94 134 TRP A C 1
ATOM 962 O O . TRP A 1 134 ? 7.325 -2.632 -13.137 1.00 94.94 134 TRP A O 1
ATOM 972 N N . PRO A 1 135 ? 5.776 -1.596 -14.403 1.00 89.81 135 PRO A N 1
ATOM 973 C CA . PRO A 1 135 ? 6.709 -1.217 -15.467 1.00 89.81 135 PRO A CA 1
ATOM 974 C C . PRO A 1 135 ? 7.686 -0.100 -15.065 1.00 89.81 135 PRO A C 1
ATOM 976 O O . PRO A 1 135 ? 8.725 0.050 -15.703 1.00 89.81 135 PRO A O 1
ATOM 979 N N . ASP A 1 136 ? 7.344 0.685 -14.041 1.00 89.62 136 ASP A N 1
ATOM 980 C CA . ASP A 1 136 ? 8.095 1.855 -13.596 1.00 89.62 136 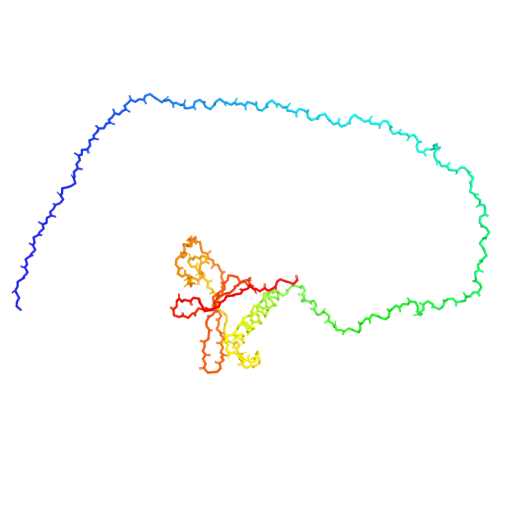ASP A CA 1
ATOM 981 C C . ASP A 1 136 ? 7.891 2.147 -12.095 1.00 89.62 136 ASP A C 1
ATOM 983 O O . ASP A 1 136 ? 7.035 1.564 -11.417 1.00 89.62 136 ASP A O 1
ATOM 987 N N . GLY A 1 137 ? 8.654 3.115 -11.573 1.00 86.56 137 GLY A N 1
ATOM 988 C CA . GLY A 1 137 ? 8.527 3.601 -10.190 1.00 86.56 137 GLY A CA 1
ATOM 989 C C . GLY A 1 137 ? 7.215 4.339 -9.874 1.00 86.56 137 GLY A C 1
ATOM 990 O O . GLY A 1 137 ? 6.951 4.659 -8.709 1.00 86.56 137 GLY A O 1
ATOM 991 N N . GLY A 1 138 ? 6.383 4.605 -10.882 1.00 88.31 138 GLY A N 1
ATOM 992 C CA . GLY A 1 138 ? 5.040 5.160 -10.737 1.00 88.31 138 GLY A CA 1
ATOM 993 C C . GLY A 1 138 ? 4.011 4.110 -10.327 1.00 88.31 138 GLY A C 1
ATOM 994 O O . GLY A 1 138 ? 2.859 4.462 -10.076 1.00 88.31 138 GLY A O 1
ATOM 995 N N . LEU A 1 139 ? 4.412 2.834 -10.236 1.00 92.75 139 LEU A N 1
ATOM 996 C CA . LEU A 1 139 ? 3.551 1.702 -9.882 1.00 92.75 139 LEU A CA 1
ATOM 997 C C . LEU A 1 139 ? 2.324 1.604 -10.804 1.00 92.75 139 LEU A C 1
ATOM 999 O O . LEU A 1 139 ? 1.249 1.185 -10.385 1.00 92.75 139 LEU A O 1
ATOM 1003 N N . GLY A 1 140 ? 2.454 2.064 -12.054 1.00 86.56 140 GLY A N 1
ATOM 1004 C CA . GLY A 1 140 ? 1.349 2.150 -13.012 1.00 86.56 140 GLY A CA 1
ATOM 1005 C C . GLY A 1 140 ? 0.304 3.238 -12.721 1.00 86.56 140 GLY A C 1
ATOM 1006 O O . GLY A 1 140 ? -0.709 3.280 -13.417 1.00 86.56 140 GLY A O 1
ATOM 1007 N N . CYS A 1 141 ? 0.526 4.108 -11.727 1.00 91.19 141 CYS A N 1
ATOM 1008 C CA . CYS A 1 141 ? -0.378 5.206 -11.352 1.00 91.19 141 CYS A CA 1
ATOM 1009 C C . CYS A 1 141 ? 0.371 6.536 -11.151 1.00 91.19 141 CYS A C 1
ATOM 1011 O O . CYS A 1 141 ? 0.369 7.098 -10.050 1.00 91.19 141 CYS A O 1
ATOM 1013 N N . PRO A 1 142 ? 1.026 7.051 -12.210 1.00 84.94 142 PRO A N 1
ATOM 1014 C CA . PRO A 1 142 ? 1.823 8.267 -12.136 1.00 84.94 142 PRO A CA 1
ATOM 1015 C C . PRO A 1 142 ? 0.944 9.513 -11.887 1.00 84.94 142 PRO A C 1
ATOM 1017 O O . PRO A 1 142 ? -0.058 9.712 -12.582 1.00 84.94 142 PRO A O 1
ATOM 1020 N N . PRO A 1 143 ? 1.319 10.408 -10.952 1.00 76.25 143 PRO A N 1
ATOM 1021 C CA . PRO A 1 143 ? 0.814 11.770 -10.904 1.00 76.25 143 PRO A CA 1
ATOM 1022 C C . PRO A 1 143 ? 1.137 12.498 -12.210 1.00 76.25 143 PRO A C 1
ATOM 1024 O O . PRO A 1 143 ? 2.191 12.298 -12.825 1.00 76.25 143 PRO A O 1
ATOM 1027 N N . ALA A 1 144 ? 0.240 13.392 -12.614 1.00 77.00 144 ALA A N 1
ATOM 1028 C CA . ALA A 1 144 ? 0.430 14.193 -13.812 1.00 77.00 144 ALA A CA 1
ATOM 1029 C C . ALA A 1 144 ? 1.740 15.004 -13.756 1.00 77.00 144 ALA A C 1
ATOM 1031 O O . ALA A 1 144 ? 2.082 15.605 -12.738 1.00 77.00 144 ALA A O 1
ATOM 1032 N N . GLY A 1 145 ? 2.461 15.042 -14.880 1.00 77.06 145 GLY A N 1
ATOM 1033 C CA . GLY A 1 145 ? 3.659 15.871 -15.043 1.00 77.06 145 GLY A CA 1
ATOM 1034 C C . GLY A 1 145 ? 4.947 15.302 -14.441 1.00 77.06 145 GLY A C 1
ATOM 1035 O O . GLY A 1 145 ? 5.951 16.007 -14.430 1.00 77.06 145 GLY A O 1
ATOM 1036 N N . THR A 1 146 ? 4.948 14.054 -13.961 1.00 79.81 146 THR A N 1
ATOM 1037 C CA . THR A 1 146 ? 6.162 13.385 -13.463 1.00 79.81 146 THR A CA 1
ATOM 1038 C C . THR A 1 146 ? 6.683 12.363 -14.470 1.00 79.81 146 THR A C 1
ATOM 1040 O O . THR A 1 146 ? 5.935 11.514 -14.950 1.00 79.81 146 THR A O 1
ATOM 1043 N N . SER A 1 147 ? 7.977 12.437 -14.782 1.00 83.12 147 SER A N 1
ATOM 1044 C CA . SER A 1 147 ? 8.695 11.400 -15.526 1.00 83.12 147 SER A CA 1
ATOM 1045 C C . SER A 1 147 ? 9.209 10.332 -14.567 1.00 83.12 147 SER A C 1
ATOM 1047 O O . SER A 1 147 ? 9.843 10.666 -13.563 1.00 83.12 147 SER A O 1
ATOM 1049 N N . TYR A 1 148 ? 8.992 9.064 -14.898 1.00 81.44 148 TYR A N 1
ATOM 1050 C CA . TYR A 1 148 ? 9.439 7.935 -14.092 1.00 81.44 148 TYR A CA 1
ATOM 1051 C C . TYR A 1 148 ? 10.619 7.219 -14.729 1.00 81.44 148 TYR A C 1
ATOM 1053 O O . TYR A 1 148 ? 10.776 7.203 -15.947 1.00 81.44 148 TYR A O 1
ATOM 1061 N N . VAL A 1 149 ? 11.453 6.623 -13.879 1.00 81.88 149 VAL A N 1
ATOM 1062 C CA . VAL A 1 149 ? 12.479 5.688 -14.334 1.00 81.88 149 VAL A CA 1
ATOM 1063 C C . VAL A 1 149 ? 11.778 4.408 -14.782 1.00 81.88 149 VAL A C 1
ATOM 1065 O O . VAL A 1 149 ? 11.006 3.831 -14.012 1.00 81.88 149 VAL A O 1
ATOM 1068 N N . GLU A 1 150 ? 12.066 3.973 -16.008 1.00 82.69 150 GLU A N 1
ATOM 1069 C CA . GLU A 1 150 ? 11.609 2.706 -16.591 1.00 82.69 150 GLU A CA 1
ATOM 1070 C C . GLU A 1 150 ? 12.368 1.531 -15.956 1.00 82.69 150 GLU A C 1
ATOM 1072 O O . GLU A 1 150 ? 13.252 0.915 -16.553 1.00 82.69 150 GLU A O 1
ATOM 1077 N N . LEU A 1 151 ? 12.066 1.269 -14.686 1.00 89.25 151 LEU A N 1
ATOM 1078 C CA . LEU A 1 151 ? 12.600 0.158 -13.914 1.00 89.25 151 LEU A CA 1
ATOM 1079 C C . LEU A 1 151 ? 11.441 -0.701 -13.426 1.00 89.25 151 LEU A C 1
ATOM 1081 O O . LEU A 1 151 ? 10.494 -0.188 -12.835 1.00 89.25 151 LEU A O 1
ATOM 1085 N N . GLN A 1 152 ? 11.552 -2.012 -13.633 1.00 93.62 152 GLN A N 1
ATOM 1086 C CA . GLN A 1 152 ? 10.580 -2.957 -13.105 1.00 93.62 152 GLN A CA 1
ATOM 1087 C C . GLN A 1 152 ? 10.596 -2.943 -11.577 1.00 93.62 152 GLN A C 1
ATOM 1089 O O . GLN A 1 152 ? 11.643 -3.143 -10.961 1.00 93.62 152 GLN A O 1
ATOM 1094 N N . VAL A 1 153 ? 9.428 -2.724 -10.977 1.00 95.06 153 VAL A N 1
ATOM 1095 C CA . VAL A 1 153 ? 9.260 -2.678 -9.522 1.00 95.06 153 VAL A CA 1
ATOM 1096 C C . VAL A 1 153 ? 8.354 -3.814 -9.081 1.00 95.06 153 VAL A C 1
ATOM 1098 O O . VAL A 1 153 ? 7.205 -3.904 -9.508 1.00 95.06 153 VAL A O 1
ATOM 1101 N N . GLU A 1 154 ? 8.857 -4.679 -8.208 1.00 96.50 154 GLU A N 1
ATOM 1102 C CA . GLU A 1 154 ? 8.054 -5.736 -7.596 1.00 96.50 154 GLU A CA 1
ATOM 1103 C C . GLU A 1 154 ? 7.132 -5.168 -6.514 1.00 96.50 154 GLU A C 1
ATOM 1105 O O . GLU A 1 154 ? 7.506 -4.290 -5.729 1.00 96.50 154 GLU A O 1
ATOM 1110 N N . GLY A 1 155 ? 5.915 -5.695 -6.434 1.00 96.69 155 GLY A N 1
ATOM 1111 C CA . GLY A 1 155 ? 4.976 -5.321 -5.393 1.00 96.69 155 GLY A CA 1
ATOM 1112 C C . GLY A 1 155 ? 3.686 -6.117 -5.433 1.00 96.69 155 GLY A C 1
ATOM 1113 O O . GLY A 1 155 ? 3.640 -7.254 -5.902 1.00 96.69 155 GLY A O 1
ATOM 1114 N N . LEU A 1 156 ? 2.627 -5.521 -4.893 1.00 97.81 156 LEU A N 1
ATOM 1115 C CA . LEU A 1 156 ? 1.330 -6.156 -4.718 1.00 97.81 156 LEU A CA 1
ATOM 1116 C C . LEU A 1 156 ? 0.221 -5.284 -5.311 1.00 97.81 156 LEU A C 1
ATOM 1118 O O . LEU A 1 156 ? 0.188 -4.065 -5.135 1.00 97.81 156 LEU A O 1
ATOM 1122 N N . LEU A 1 157 ? -0.736 -5.940 -5.962 1.00 97.88 157 LEU A N 1
ATOM 1123 C CA . LEU A 1 157 ? -2.067 -5.417 -6.234 1.00 97.88 157 LEU A CA 1
ATOM 1124 C C . LEU A 1 157 ? -2.974 -5.807 -5.063 1.00 97.88 157 LEU A C 1
ATOM 1126 O O . LEU A 1 157 ? -3.420 -6.956 -4.957 1.00 97.88 157 LEU A O 1
ATOM 1130 N N . VAL A 1 158 ? -3.228 -4.856 -4.171 1.00 98.38 158 VAL A N 1
ATOM 1131 C CA . VAL A 1 158 ? -4.070 -5.038 -2.986 1.00 98.38 158 VAL A CA 1
ATOM 1132 C C . VAL A 1 158 ? -5.476 -4.517 -3.270 1.00 98.38 158 VAL A C 1
ATOM 1134 O O . VAL A 1 158 ? -5.651 -3.413 -3.778 1.00 98.38 158 VAL A O 1
ATOM 1137 N N . LYS A 1 159 ? -6.498 -5.306 -2.933 1.00 98.38 159 LYS A N 1
ATOM 1138 C CA . LYS A 1 159 ? -7.905 -4.904 -3.016 1.00 98.38 159 LYS A CA 1
ATOM 1139 C C . LYS A 1 159 ? -8.513 -4.842 -1.625 1.00 98.38 159 LYS A C 1
ATOM 1141 O O . LYS A 1 159 ? -8.430 -5.810 -0.867 1.00 98.38 159 LYS A O 1
ATOM 1146 N N . MET A 1 160 ? -9.162 -3.722 -1.335 1.00 98.25 160 MET A N 1
ATOM 1147 C CA . MET A 1 160 ? -9.922 -3.479 -0.110 1.00 98.25 160 MET A CA 1
ATOM 1148 C C . MET A 1 160 ? -11.389 -3.258 -0.469 1.00 98.25 160 MET A C 1
ATOM 1150 O O . MET A 1 160 ? -11.681 -2.692 -1.520 1.00 98.25 160 MET A O 1
ATOM 1154 N N . ALA A 1 161 ? -12.313 -3.674 0.386 1.00 97.81 161 ALA A N 1
ATOM 1155 C CA . ALA A 1 161 ? -13.736 -3.421 0.230 1.00 97.81 161 ALA A CA 1
ATOM 1156 C C . ALA A 1 161 ? -14.253 -2.572 1.389 1.00 97.81 161 ALA A C 1
ATOM 1158 O O . ALA A 1 161 ? -13.967 -2.865 2.545 1.00 97.81 161 ALA A O 1
ATOM 1159 N N . ALA A 1 162 ? -15.027 -1.539 1.078 1.00 96.62 162 ALA A N 1
ATOM 1160 C CA . ALA A 1 162 ? -15.703 -0.709 2.070 1.00 96.62 162 ALA A CA 1
ATOM 1161 C C . ALA A 1 162 ? -16.944 -0.074 1.431 1.00 96.62 162 ALA A C 1
ATOM 1163 O O . ALA A 1 162 ? -16.919 0.239 0.241 1.00 96.62 162 ALA A O 1
ATOM 1164 N N . ASN A 1 163 ? -18.045 0.083 2.175 1.00 93.75 163 ASN A N 1
ATOM 1165 C CA . ASN A 1 163 ? -19.306 0.647 1.657 1.00 93.75 163 ASN A CA 1
ATOM 1166 C C . ASN A 1 163 ? -19.767 0.056 0.308 1.00 93.75 163 ASN A C 1
ATOM 1168 O O . ASN A 1 163 ? -20.236 0.773 -0.576 1.00 93.75 163 ASN A O 1
ATOM 1172 N N . ASN A 1 164 ? -19.620 -1.262 0.131 1.00 93.88 164 ASN A N 1
ATOM 1173 C CA . ASN A 1 164 ? -19.988 -1.960 -1.106 1.00 93.88 164 ASN A CA 1
ATOM 1174 C C . ASN A 1 164 ? -19.211 -1.486 -2.361 1.00 93.88 164 ASN A C 1
ATOM 1176 O O . ASN A 1 164 ? -19.656 -1.695 -3.491 1.00 93.88 164 ASN A O 1
ATOM 1180 N N . GLN A 1 165 ? -18.051 -0.854 -2.162 1.00 95.88 165 GLN A N 1
ATOM 1181 C CA . GLN A 1 165 ? -17.089 -0.454 -3.188 1.00 95.88 165 GLN A CA 1
ATOM 1182 C C . GLN A 1 165 ? -15.770 -1.206 -2.997 1.00 95.88 165 GLN A C 1
ATOM 1184 O O . GLN A 1 165 ? -15.440 -1.629 -1.890 1.00 95.88 165 GLN A O 1
ATOM 1189 N N . THR A 1 166 ? -15.010 -1.372 -4.081 1.00 97.31 166 THR A N 1
ATOM 1190 C CA . THR A 1 166 ? -13.663 -1.954 -4.046 1.00 97.31 166 THR A CA 1
ATOM 1191 C C . THR A 1 166 ? -12.630 -0.891 -4.389 1.00 97.31 166 THR A C 1
ATOM 1193 O O . THR A 1 166 ? -12.745 -0.210 -5.405 1.00 97.31 166 THR A O 1
ATOM 1196 N N . TYR A 1 167 ? -11.600 -0.795 -3.559 1.00 97.88 167 TYR A N 1
ATOM 1197 C CA . TYR A 1 167 ? -10.471 0.110 -3.705 1.00 97.88 167 TYR A CA 1
ATOM 1198 C C . TYR A 1 167 ? -9.235 -0.695 -4.081 1.00 97.88 167 TYR A C 1
ATOM 1200 O O . TYR A 1 167 ? -8.996 -1.766 -3.518 1.00 97.88 167 TYR A O 1
ATOM 1208 N N . THR A 1 168 ? -8.468 -0.185 -5.041 1.00 98.12 168 THR A N 1
ATOM 1209 C CA . THR A 1 168 ? -7.282 -0.861 -5.568 1.00 98.12 168 THR A CA 1
ATOM 1210 C C . THR A 1 168 ? -6.038 -0.084 -5.172 1.00 98.12 168 THR A C 1
ATOM 1212 O O . THR A 1 168 ? -5.923 1.110 -5.436 1.00 98.12 168 THR A O 1
ATOM 1215 N N . TYR A 1 169 ? -5.109 -0.781 -4.537 1.00 98.25 169 TYR A N 1
ATOM 1216 C CA . TYR A 1 169 ? -3.850 -0.251 -4.048 1.00 98.25 169 TYR A CA 1
ATOM 1217 C C . TYR A 1 169 ? -2.696 -0.946 -4.764 1.00 98.25 169 TYR A C 1
ATOM 1219 O O . TYR A 1 169 ? -2.663 -2.174 -4.857 1.00 98.25 169 TYR A O 1
ATOM 1227 N N . HIS A 1 170 ? -1.762 -0.159 -5.283 1.00 97.75 170 HIS A N 1
ATOM 1228 C CA . HIS A 1 170 ? -0.538 -0.634 -5.922 1.00 97.75 170 HIS A CA 1
ATOM 1229 C C . HIS A 1 170 ? 0.624 -0.391 -4.968 1.00 97.75 170 HIS A C 1
ATOM 1231 O O . HIS A 1 170 ? 0.743 0.709 -4.426 1.00 97.75 170 HIS A O 1
ATOM 1237 N N . THR A 1 171 ? 1.463 -1.396 -4.734 1.00 97.62 171 THR A N 1
ATOM 1238 C CA . THR A 1 171 ? 2.550 -1.295 -3.750 1.00 97.62 171 THR A CA 1
ATOM 1239 C C . THR A 1 171 ? 3.921 -1.474 -4.380 1.00 97.62 171 THR A C 1
ATOM 1241 O O . THR A 1 171 ? 4.049 -2.081 -5.439 1.00 97.62 171 THR A O 1
ATOM 1244 N N . GLU A 1 172 ? 4.941 -0.949 -3.708 1.00 95.50 172 GLU A N 1
ATOM 1245 C CA . GLU A 1 172 ? 6.349 -1.289 -3.930 1.00 95.50 172 GLU A CA 1
ATOM 1246 C C . GLU A 1 172 ? 6.783 -2.189 -2.770 1.00 95.50 172 GLU A C 1
ATOM 1248 O O . GLU A 1 172 ? 6.899 -1.732 -1.627 1.00 95.50 172 GLU A O 1
ATOM 1253 N N . GLY A 1 173 ? 6.916 -3.491 -3.036 1.00 94.19 173 GLY A N 1
ATOM 1254 C CA . GLY A 1 173 ? 7.035 -4.516 -1.998 1.00 94.19 173 GLY A CA 1
ATOM 1255 C C . GLY A 1 173 ? 5.983 -4.338 -0.893 1.00 94.19 173 GLY A C 1
ATOM 1256 O O . GLY A 1 173 ? 4.787 -4.189 -1.167 1.00 94.19 173 GLY A O 1
ATOM 1257 N N . MET A 1 174 ? 6.445 -4.295 0.360 1.00 95.19 174 MET A N 1
ATOM 1258 C CA . MET A 1 174 ? 5.637 -3.963 1.543 1.00 95.19 174 MET A CA 1
ATOM 1259 C C . MET A 1 174 ? 5.995 -2.595 2.157 1.00 95.19 174 MET A C 1
ATOM 1261 O O . MET A 1 174 ? 5.666 -2.351 3.315 1.00 95.19 174 MET A O 1
ATOM 1265 N N . SER A 1 175 ? 6.692 -1.711 1.429 1.00 95.44 175 SER A N 1
ATOM 1266 C CA . SER A 1 175 ? 7.251 -0.465 1.989 1.00 95.44 175 SER A CA 1
ATOM 1267 C C . SER A 1 175 ? 6.365 0.763 1.771 1.00 95.44 175 SER A C 1
ATOM 1269 O O . SER A 1 175 ? 6.265 1.620 2.650 1.00 95.44 175 SER A O 1
ATOM 1271 N N . ARG A 1 176 ? 5.698 0.862 0.617 1.00 96.12 176 ARG A N 1
ATOM 1272 C CA . ARG A 1 176 ? 4.776 1.957 0.286 1.00 96.12 176 ARG A CA 1
ATOM 1273 C C . ARG A 1 176 ? 3.655 1.508 -0.637 1.00 96.12 176 ARG A C 1
ATOM 1275 O O . ARG A 1 176 ? 3.752 0.469 -1.289 1.00 96.12 176 ARG A O 1
ATOM 1282 N N . PHE A 1 177 ? 2.612 2.322 -0.715 1.00 97.44 177 PHE A N 1
ATOM 1283 C CA . PHE A 1 177 ? 1.429 2.063 -1.523 1.00 97.44 177 PHE A CA 1
ATOM 1284 C C . PHE A 1 177 ? 0.849 3.342 -2.137 1.00 97.44 177 PHE A C 1
ATOM 1286 O O . PHE A 1 177 ? 1.055 4.451 -1.638 1.00 97.44 177 PHE A O 1
ATOM 1293 N N . VAL A 1 178 ? 0.080 3.165 -3.208 1.00 97.00 178 VAL A N 1
ATOM 1294 C CA . VAL A 1 178 ? -0.710 4.197 -3.886 1.00 97.00 178 VAL A CA 1
ATOM 1295 C C . VAL A 1 178 ? -2.120 3.655 -4.108 1.00 97.00 178 VAL A C 1
ATOM 1297 O O . VAL A 1 178 ? -2.278 2.583 -4.690 1.00 97.00 178 VAL A O 1
ATOM 1300 N N . ASN A 1 179 ? -3.145 4.384 -3.662 1.00 97.44 179 ASN A N 1
ATOM 1301 C CA . ASN A 1 179 ? -4.530 4.128 -4.050 1.00 97.44 179 ASN A CA 1
ATOM 1302 C C . ASN A 1 179 ? -4.730 4.635 -5.474 1.00 97.44 179 ASN A C 1
ATOM 1304 O O . ASN A 1 179 ? -4.602 5.837 -5.729 1.00 97.44 179 ASN A O 1
ATOM 1308 N N . CYS A 1 180 ? -5.039 3.727 -6.389 1.00 96.00 180 CYS A N 1
ATOM 1309 C CA . CYS A 1 180 ? -5.191 4.055 -7.789 1.00 96.00 180 CYS A CA 1
ATOM 1310 C C . CYS A 1 180 ? -6.635 3.907 -8.243 1.00 96.00 180 CYS A C 1
ATOM 1312 O O . CYS A 1 180 ? -7.237 2.833 -8.153 1.00 96.00 180 CYS A O 1
ATOM 1314 N N . ARG A 1 181 ? -7.175 4.995 -8.791 1.00 94.25 181 ARG A N 1
ATOM 1315 C CA . ARG A 1 181 ? -8.517 5.037 -9.363 1.00 94.25 181 ARG A CA 1
ATOM 1316 C C . ARG A 1 181 ? -8.450 5.691 -10.730 1.00 94.25 181 ARG A C 1
ATOM 1318 O O . ARG A 1 181 ? -7.901 6.778 -10.868 1.00 94.25 181 ARG A O 1
ATOM 1325 N N . ASP A 1 182 ? -8.985 5.004 -11.734 1.00 91.62 182 ASP A N 1
ATOM 1326 C CA . ASP A 1 182 ? -9.023 5.479 -13.122 1.00 91.62 182 ASP A CA 1
ATOM 1327 C C . ASP A 1 182 ? -7.636 5.884 -13.668 1.00 91.62 182 ASP A C 1
ATOM 1329 O O . ASP A 1 182 ? -7.496 6.834 -14.433 1.00 91.62 182 ASP A O 1
ATOM 1333 N N . GLY A 1 183 ? -6.588 5.166 -13.242 1.00 88.75 183 GLY A N 1
ATOM 1334 C CA . GLY A 1 183 ? -5.199 5.429 -13.633 1.00 88.75 183 GLY A CA 1
ATOM 1335 C C . GLY A 1 183 ? -4.568 6.649 -12.958 1.00 88.75 183 GLY A C 1
ATOM 1336 O O . GLY A 1 183 ? -3.506 7.093 -13.389 1.00 88.75 183 GLY A O 1
ATOM 1337 N N . GLN A 1 184 ? -5.207 7.214 -11.930 1.00 90.44 184 GLN A N 1
ATOM 1338 C CA . GLN A 1 184 ? -4.711 8.367 -11.185 1.00 90.44 184 GLN A CA 1
ATOM 1339 C C . GLN A 1 184 ? -4.553 8.058 -9.688 1.00 90.44 184 GLN A C 1
ATOM 1341 O O . GLN A 1 184 ? -5.366 7.320 -9.116 1.00 90.44 184 GLN A O 1
ATOM 1346 N N . PRO A 1 185 ? -3.524 8.629 -9.035 1.00 94.06 185 PRO A N 1
ATOM 1347 C CA . PRO A 1 185 ? -3.332 8.483 -7.600 1.00 94.06 185 PRO A CA 1
ATOM 1348 C C . PRO A 1 185 ? -4.387 9.291 -6.829 1.00 94.06 185 PRO A C 1
ATOM 1350 O O . PRO A 1 185 ? -4.515 10.501 -7.012 1.00 94.06 185 PRO A O 1
ATOM 1353 N N . VAL A 1 186 ? -5.139 8.622 -5.954 1.00 95.38 186 VAL A N 1
ATOM 1354 C CA . VAL A 1 186 ? -6.112 9.247 -5.036 1.00 95.38 186 VAL A CA 1
ATOM 1355 C C . VAL A 1 186 ? -5.463 9.570 -3.692 1.00 95.38 186 VAL A C 1
ATOM 1357 O O . VAL A 1 186 ? -5.692 10.636 -3.127 1.00 95.38 186 VAL A O 1
ATOM 1360 N N . SER A 1 187 ? -4.646 8.648 -3.193 1.00 95.56 187 SER A N 1
ATOM 1361 C CA . SER A 1 187 ? -3.873 8.765 -1.958 1.00 95.56 187 SER A CA 1
ATOM 1362 C C . SER A 1 187 ? -2.616 7.902 -2.062 1.00 95.56 187 SER A C 1
ATOM 1364 O O . SER A 1 187 ? -2.503 7.032 -2.930 1.00 95.56 187 SER A O 1
ATOM 1366 N N . SER A 1 188 ? -1.641 8.150 -1.195 1.00 95.56 188 SER A N 1
ATOM 1367 C CA . SER A 1 188 ? -0.406 7.371 -1.124 1.00 95.56 188 SER A CA 1
ATOM 1368 C C . SER A 1 188 ? 0.161 7.416 0.284 1.00 95.56 188 SER A C 1
ATOM 1370 O O . SER A 1 188 ? 0.040 8.440 0.957 1.00 95.56 188 SER A O 1
ATOM 1372 N N . GLY A 1 189 ? 0.850 6.357 0.693 1.00 95.81 189 GLY A N 1
ATOM 1373 C CA . GLY A 1 189 ? 1.460 6.281 2.013 1.00 95.81 189 GLY A CA 1
ATOM 1374 C C . GLY A 1 189 ? 2.627 5.307 2.069 1.00 95.81 189 GLY A C 1
ATOM 1375 O O . GLY A 1 189 ? 2.857 4.520 1.149 1.00 95.81 189 GLY A O 1
ATOM 1376 N N . SER A 1 190 ? 3.376 5.376 3.164 1.00 96.75 190 SER A N 1
ATOM 1377 C CA . SER A 1 190 ? 4.412 4.408 3.515 1.00 96.75 190 SER A CA 1
ATOM 1378 C C . SER A 1 190 ? 3.938 3.507 4.652 1.00 96.75 190 SER A C 1
ATOM 1380 O O . SER A 1 190 ? 3.099 3.885 5.472 1.00 96.75 190 SER A O 1
ATOM 1382 N N . VAL A 1 191 ? 4.477 2.294 4.697 1.00 96.25 191 VAL A N 1
ATOM 1383 C CA . VAL A 1 191 ? 4.282 1.360 5.802 1.00 96.25 191 VAL A CA 1
ATOM 1384 C C . VAL A 1 191 ? 5.370 1.638 6.840 1.00 96.25 191 VAL A C 1
ATOM 1386 O O . VAL A 1 191 ? 6.554 1.558 6.505 1.00 96.25 191 VAL A O 1
ATOM 1389 N N . PRO A 1 192 ? 5.014 1.971 8.093 1.00 89.19 192 PRO A N 1
ATOM 1390 C CA . PRO A 1 192 ? 6.004 2.179 9.139 1.00 89.19 192 PRO A CA 1
ATOM 1391 C C . PRO A 1 192 ? 6.854 0.925 9.369 1.00 89.19 192 PRO A C 1
ATOM 1393 O O . PRO A 1 192 ? 6.329 -0.179 9.558 1.00 89.19 192 PRO A O 1
ATOM 1396 N N . VAL A 1 193 ? 8.172 1.115 9.375 1.00 81.62 193 VAL A N 1
ATOM 1397 C CA . VAL A 1 193 ? 9.128 0.109 9.847 1.00 81.62 193 VAL A CA 1
ATOM 1398 C C . VAL A 1 193 ? 9.056 0.001 11.377 1.00 81.62 193 VAL A C 1
ATOM 1400 O O . VAL A 1 193 ? 8.713 0.988 12.032 1.00 81.62 193 VAL A O 1
ATOM 1403 N N . PRO A 1 194 ? 9.293 -1.198 11.936 1.00 65.56 194 PRO A N 1
ATOM 1404 C CA . PRO A 1 194 ? 9.227 -1.445 13.370 1.00 65.56 194 PRO A 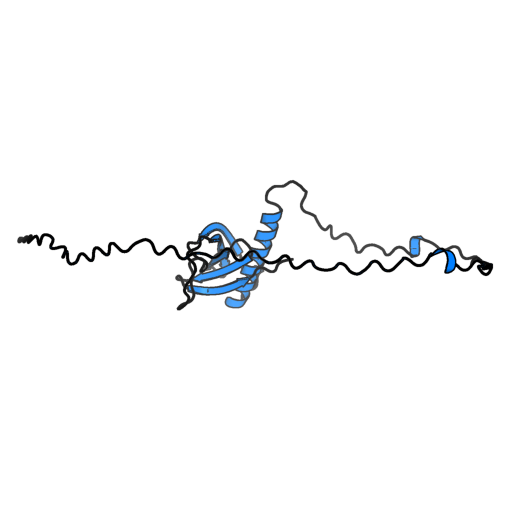CA 1
ATOM 1405 C C . PRO A 1 194 ? 10.446 -0.875 14.106 1.00 65.56 194 PRO A C 1
ATOM 1407 O O . PRO A 1 194 ? 11.516 -0.736 13.467 1.00 65.56 194 PRO A O 1
#

pLDDT: mean 75.85, std 19.62, range [34.66, 98.38]

Radius of gyration: 37.05 Å; chains: 1; bounding box: 77×38×118 Å